Protein AF-0000000084353784 (afdb_homodimer)

Secondary structure (DSSP, 8-state):
---EES-----TTEEEEEE---SS-SEEEEESS-EEEESS-HHHHHHHHHHHTTS-HHHHHHHHHHHH---SS--EEEEGGGTEEEEESS-TTSTT--EEEGGGEEEEEE----TT----EEEEETTS-EEEESS-HHHHHHHHHHHHHHHHHHHHHHHHHHHTS-----------PPP-/---EES-----TTEEEEEE---SS-SEEEEESS-EEEESS-HHHHHHHHHHHTTS-HHHHHHHHHHHH---SS--EEEEGGGTEEEEESS-TTSTT--EEEGGGEEEEEE----TT----EEEEETTS-EEEESS-HHHHHHHHHHHHHHHHHHHHHHHHHHHTS-----------PPP-

pLDDT: mean 88.07, std 18.18, range [30.55, 98.75]

Radius of gyration: 24.06 Å; Cα contacts (8 Å, |Δi|>4): 735; chains: 2; bounding box: 39×78×57 Å

Sequence (360 aa):
MKKVQKDYKITKQTMALLTACQMEYETVVIERNRQLYIKRPPLQLIKNACLNAGSSYDGRRSAVIYHTGSKKKVPIPVSPENNIFAFPTCSPDTLPCNWIFLEHIFDIKSIPKKEKNSIQSIIVFHNGVQLQMKESKRVLEKQFQRTVFANIKLSSHMKAAQDIAPDHSFDSPDELTPPSMKKVQKDYKITKQTMALLTACQMEYETVVIERNRQLYIKRPPLQLIKNACLNAGSSYDGRRSAVIYHTGSKKKVPIPVSPENNIFAFPTCSPDTLPCNWIFLEHIFDIKSIPKKEKNSIQSIIVFHNGVQLQMKESKRVLEKQFQRTVFANIKLSSHMKAAQDIAPDHSFDSPDELTPPS

Foldseek 3Di:
DADEAAADADDPQWFKWWADPDPQAGTWTDGLVDIHGYRDHPVVNLQVLQVVQPDGQVVQQVVLCVQPVDNFQAWGCSHLVRPWIWTWLHGPPDRRIMIGTQVFFDDKAADPDDPPDCFGIWTAGPSGDIDTDSHHSVSVVVRNVSRVSSSVRVVVVVVVVVVVPPPPPPDPDDDPDDDD/DADEAAADADDPQWFKWWADPDPQAGTWTDGLVDIHGYNDHPVVNLQVLQVVQPDGQVVQQVVLCVQQVDNFQQKGCSHLVRPWIWTWLHGPPDRGIMIGTQVFFDDKAADPDDPPDLFGIWTAGPSGDIDTDSHHSVSVVVRNVSRVSSSVRVVVVVVVVVVVPPPPPPDPDDDPDDDD

Nearest PDB structures (foldseek):
  4tyz-assembly2_B  TM=4.193E-01  e=3.934E-01  Leishmania infantum
  3ulb-assembly1_A  TM=3.696E-01  e=6.712E-01  Saccharomyces cerevisiae S288C
  1x1f-assembly1_A  TM=2.930E-01  e=4.701E-01  Homo sapiens
  2nz1-assembly2_Y-2  TM=6.168E-01  e=8.616E+00  Homo sapiens
  4tyz-assembly2_B  TM=4.193E-01  e=4.900E-01  Leishmania infantum

InterPro domains:
  IPR010461 Competence protein ComK [PF06338] (6-158)

Organism: NCBI:txid482461

Solvent-accessible surface area (backbone atoms only — not comparable to full-atom values): 19595 Å² total; per-residue (Å²): 131,84,74,69,35,73,70,75,82,78,41,73,44,47,38,32,31,36,49,35,96,47,94,76,27,19,16,38,35,34,37,83,88,48,74,45,37,21,41,47,44,42,64,59,45,49,36,50,39,10,28,56,56,45,16,27,47,65,11,18,40,48,12,39,27,72,76,68,66,50,83,69,57,52,38,34,54,39,27,62,80,71,66,38,37,33,31,41,74,37,55,74,90,43,79,82,28,29,36,41,26,58,86,41,58,63,48,74,38,70,42,80,82,48,98,89,55,72,50,24,16,34,41,31,28,71,76,65,54,71,44,81,29,62,55,43,36,69,60,52,49,52,46,49,49,52,36,51,50,47,49,53,58,41,53,54,45,57,52,56,39,57,67,70,42,66,80,76,74,79,69,87,67,80,86,80,74,77,87,130,132,85,74,68,35,74,69,74,82,78,41,75,43,48,40,32,32,36,50,34,96,48,95,76,26,18,15,39,35,35,37,83,86,48,75,46,36,21,41,47,43,43,64,59,45,48,36,50,40,10,28,57,56,45,16,26,48,66,11,17,40,48,14,41,28,72,76,68,66,50,81,69,56,52,39,33,55,40,28,61,79,72,66,37,37,32,30,42,73,36,55,75,90,43,79,82,29,29,35,42,25,57,87,40,58,64,48,73,37,70,42,79,84,49,99,89,54,72,50,25,15,35,42,31,30,71,74,65,54,70,42,82,29,64,54,41,37,68,60,51,48,51,45,49,48,53,36,51,50,47,50,53,57,40,53,53,44,55,53,56,40,57,68,71,44,69,81,78,74,80,69,87,68,79,86,82,75,76,87,132

Structure (mmCIF, N/CA/C/O backbone):
data_AF-0000000084353784-model_v1
#
loop_
_entity.id
_entity.type
_entity.pdbx_description
1 polymer 'Competence protein ComK'
#
loop_
_atom_site.group_PDB
_atom_site.id
_atom_site.type_symbol
_atom_site.label_atom_id
_atom_site.label_alt_id
_atom_site.label_comp_id
_atom_site.label_asym_id
_atom_site.label_entity_id
_atom_site.label_seq_id
_atom_site.pdbx_PDB_ins_code
_atom_site.Cartn_x
_atom_site.Cartn_y
_atom_site.Cartn_z
_atom_site.occupancy
_atom_site.B_iso_or_equiv
_atom_site.auth_seq_id
_atom_site.auth_comp_id
_atom_site.auth_asym_id
_atom_site.auth_atom_id
_atom_site.pdbx_PDB_model_num
ATOM 1 N N . MET A 1 1 ? 20.312 31.422 10.812 1 67.69 1 MET A N 1
ATOM 2 C CA . MET A 1 1 ? 19.859 30.953 9.508 1 67.69 1 MET A CA 1
ATOM 3 C C . MET A 1 1 ? 19.297 29.547 9.609 1 67.69 1 MET A C 1
ATOM 5 O O . MET A 1 1 ? 19.844 28.703 10.312 1 67.69 1 MET A O 1
ATOM 9 N N . LYS A 1 2 ? 18 29.312 9.188 1 82.69 2 LYS A N 1
ATOM 10 C CA . LYS A 1 2 ? 17.391 28 9.328 1 82.69 2 LYS A CA 1
ATOM 11 C C . LYS A 1 2 ? 18.078 26.984 8.422 1 82.69 2 LYS A C 1
ATOM 13 O O . LYS A 1 2 ? 18.453 27.297 7.301 1 82.69 2 LYS A O 1
ATOM 18 N N . LYS A 1 3 ? 18.531 25.938 8.977 1 91.81 3 LYS A N 1
ATOM 19 C CA . LYS A 1 3 ? 19.109 24.844 8.188 1 91.81 3 LYS A CA 1
ATOM 20 C C . LYS A 1 3 ? 18.047 24.156 7.336 1 91.81 3 LYS A C 1
ATOM 22 O O . LYS A 1 3 ? 17.141 23.516 7.867 1 91.81 3 LYS A O 1
ATOM 27 N N . VAL A 1 4 ? 18.203 24.453 6.004 1 95.56 4 VAL A N 1
ATOM 28 C CA . VAL A 1 4 ? 17.203 23.922 5.07 1 95.56 4 VAL A CA 1
ATOM 29 C C . VAL A 1 4 ? 17.688 22.594 4.492 1 95.56 4 VAL A C 1
ATOM 31 O O . VAL A 1 4 ? 18.859 22.469 4.113 1 95.56 4 VAL A O 1
ATOM 34 N N . GLN A 1 5 ? 16.812 21.562 4.539 1 97.25 5 GLN A N 1
ATOM 35 C CA . GLN A 1 5 ? 17.125 20.25 3.975 1 97.25 5 GLN A CA 1
ATOM 36 C C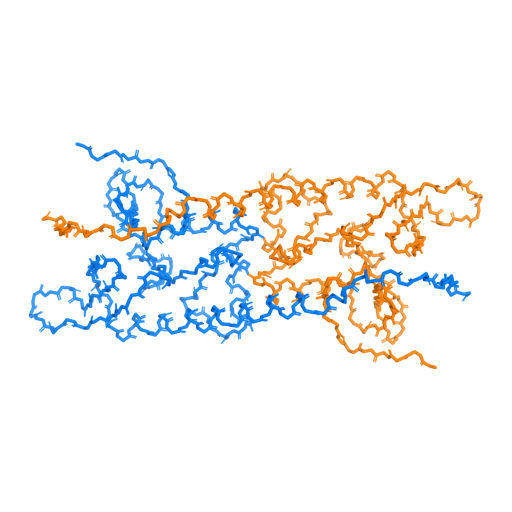 . GLN A 1 5 ? 16.438 20.062 2.623 1 97.25 5 GLN A C 1
ATOM 38 O O . GLN A 1 5 ? 15.352 20.594 2.391 1 97.25 5 GLN A O 1
ATOM 43 N N . LYS A 1 6 ? 17.031 19.328 1.737 1 95.56 6 LYS A N 1
ATOM 44 C CA . LYS A 1 6 ? 16.516 19.094 0.395 1 95.56 6 LYS A CA 1
ATOM 45 C C . LYS A 1 6 ? 15.281 18.188 0.436 1 95.56 6 LYS A C 1
ATOM 47 O O . LYS A 1 6 ? 14.336 18.375 -0.333 1 95.56 6 LYS A O 1
ATOM 52 N N . ASP A 1 7 ? 15.383 17.188 1.355 1 96.5 7 ASP A N 1
ATOM 53 C CA . ASP A 1 7 ? 14.336 16.172 1.427 1 96.5 7 ASP A CA 1
ATOM 54 C C . ASP A 1 7 ? 14.062 15.766 2.873 1 96.5 7 ASP A C 1
ATOM 56 O O . ASP A 1 7 ? 14.766 16.188 3.787 1 96.5 7 ASP A O 1
ATOM 60 N N . TYR A 1 8 ? 12.992 15.023 3.014 1 96.44 8 TYR A N 1
ATOM 61 C CA . TYR A 1 8 ? 12.539 14.602 4.336 1 96.44 8 TYR A CA 1
ATOM 62 C C . TYR A 1 8 ? 11.859 13.242 4.273 1 96.44 8 TYR A C 1
ATOM 64 O O . TYR A 1 8 ? 11.109 12.953 3.334 1 96.44 8 TYR A O 1
ATOM 72 N N . LYS A 1 9 ? 12.164 12.422 5.246 1 96.06 9 LYS A N 1
ATOM 73 C CA . LYS A 1 9 ? 11.492 11.133 5.387 1 96.06 9 LYS A CA 1
ATOM 74 C C . LYS A 1 9 ? 10.422 11.188 6.469 1 96.06 9 LYS A C 1
ATOM 76 O O . LYS A 1 9 ? 10.719 11.461 7.633 1 96.06 9 LYS A O 1
ATOM 81 N N . ILE A 1 10 ? 9.227 10.938 6.023 1 96.88 10 ILE A N 1
ATOM 82 C CA . ILE A 1 10 ? 8.117 10.898 6.969 1 96.88 10 ILE A CA 1
ATOM 83 C C . ILE A 1 10 ? 8.266 9.68 7.883 1 96.88 10 ILE A C 1
ATOM 85 O O . ILE A 1 10 ? 8.578 8.578 7.418 1 96.88 10 ILE A O 1
ATOM 89 N N . THR A 1 11 ? 8.086 9.844 9.172 1 95.31 11 THR A N 1
ATOM 90 C CA . THR A 1 11 ? 8.18 8.781 10.172 1 95.31 11 THR A CA 1
ATOM 91 C C . THR A 1 11 ? 7.051 8.906 11.195 1 95.31 11 THR A C 1
ATOM 93 O O . THR A 1 11 ? 6.199 9.789 11.086 1 95.31 11 THR A O 1
ATOM 96 N N . LYS A 1 12 ? 7.062 8.039 12.172 1 95.62 12 LYS A N 1
ATOM 97 C CA . LYS A 1 12 ? 6.07 8.07 13.242 1 95.62 12 LYS A CA 1
ATOM 98 C C . LYS A 1 12 ? 6.191 9.344 14.07 1 95.62 12 LYS A C 1
ATOM 100 O O . LYS A 1 12 ? 5.285 9.68 14.836 1 95.62 12 LYS A O 1
ATOM 105 N N . GLN A 1 13 ? 7.293 10.039 13.852 1 96.31 13 GLN A N 1
ATOM 106 C CA . GLN A 1 13 ? 7.516 11.266 14.602 1 96.31 13 GLN A CA 1
ATOM 107 C C . GLN A 1 13 ? 6.875 12.461 13.906 1 96.31 13 GLN A C 1
ATOM 109 O O . GLN A 1 13 ? 6.746 13.539 14.492 1 96.31 13 GLN A O 1
ATOM 114 N N . THR A 1 14 ? 6.527 12.344 12.656 1 97.69 14 THR A N 1
ATOM 115 C CA . THR A 1 14 ? 5.996 13.445 11.859 1 97.69 14 THR A CA 1
ATOM 116 C C . THR A 1 14 ? 4.566 13.773 12.281 1 97.69 14 THR A C 1
ATOM 118 O O . THR A 1 14 ? 3.67 12.938 12.164 1 97.69 14 THR A O 1
ATOM 121 N N . MET A 1 15 ? 4.348 15 12.727 1 98.44 15 MET A N 1
ATOM 122 C CA . MET A 1 15 ? 3.033 15.406 13.219 1 98.44 15 MET A CA 1
ATOM 123 C C . MET A 1 15 ? 2.277 16.203 12.164 1 98.44 15 MET A C 1
ATOM 125 O O . MET A 1 15 ? 1.05 16.141 12.086 1 98.44 15 MET A O 1
ATOM 129 N N . ALA A 1 16 ? 3.051 16.984 11.398 1 98.75 16 ALA A N 1
ATOM 130 C CA . ALA A 1 16 ? 2.416 17.844 10.398 1 98.75 16 ALA A CA 1
ATOM 131 C C . ALA A 1 16 ? 3.418 18.281 9.336 1 98.75 16 ALA A C 1
ATOM 133 O O . ALA A 1 16 ? 4.617 18.391 9.609 1 98.75 16 ALA A O 1
ATOM 134 N N . LEU A 1 17 ? 2.963 18.469 8.164 1 98.5 17 LEU A N 1
ATOM 135 C CA . LEU A 1 17 ? 3.654 19.156 7.074 1 98.5 17 LEU A CA 1
ATOM 136 C C . LEU A 1 17 ? 2.951 20.453 6.715 1 98.5 17 LEU A C 1
ATOM 138 O O . LEU A 1 17 ? 1.855 20.438 6.148 1 98.5 17 LEU A O 1
ATOM 142 N N . LEU A 1 18 ? 3.582 21.547 7.055 1 97.56 18 LEU A N 1
ATOM 143 C CA . LEU A 1 18 ? 2.977 22.859 6.828 1 97.56 18 LEU A CA 1
ATOM 144 C C . LEU A 1 18 ? 3.553 23.516 5.578 1 97.56 18 LEU A C 1
ATOM 146 O O . LEU A 1 18 ? 4.773 23.609 5.43 1 97.56 18 LEU A O 1
ATOM 150 N N . THR A 1 19 ? 2.682 23.875 4.73 1 96.62 19 THR A N 1
ATOM 151 C CA . THR A 1 19 ? 3.131 24.594 3.541 1 96.62 19 THR A CA 1
ATOM 152 C C . THR A 1 19 ? 3.732 25.938 3.914 1 96.62 19 THR A C 1
ATOM 154 O O . THR A 1 19 ? 3.164 26.688 4.723 1 96.62 19 THR A O 1
ATOM 157 N N . ALA A 1 20 ? 5.004 26.078 3.361 1 92.69 20 ALA A N 1
ATOM 158 C CA . ALA A 1 20 ? 5.684 27.359 3.547 1 92.69 20 ALA A CA 1
ATOM 159 C C . ALA A 1 20 ? 6 28 2.205 1 92.69 20 ALA A C 1
ATOM 161 O O . ALA A 1 20 ? 6.34 27.312 1.239 1 92.69 20 ALA A O 1
ATOM 162 N N . CYS A 1 21 ? 5.629 29.172 1.925 1 88.38 21 CYS A N 1
ATOM 163 C CA . CYS A 1 21 ? 5.914 29.891 0.687 1 88.38 21 CYS A CA 1
ATOM 164 C C . CYS A 1 21 ? 7.117 30.812 0.852 1 88.38 21 CYS A C 1
ATOM 166 O O . CYS A 1 21 ? 7.023 32 0.607 1 88.38 21 CYS A O 1
ATOM 168 N N . GLN A 1 22 ? 8.18 30.109 1.199 1 90.69 22 GLN A N 1
ATOM 169 C CA . GLN A 1 22 ? 9.422 30.859 1.342 1 90.69 22 GLN A CA 1
ATOM 170 C C . GLN A 1 22 ? 10.367 30.578 0.174 1 90.69 22 GLN A C 1
ATOM 172 O O . GLN A 1 22 ? 10.195 29.594 -0.547 1 90.69 22 GLN A O 1
ATOM 177 N N . MET A 1 23 ? 11.289 31.375 -0.04 1 91.75 23 MET A N 1
ATOM 178 C CA . MET A 1 23 ? 12.219 31.25 -1.156 1 91.75 23 MET A CA 1
ATOM 179 C C . MET A 1 23 ? 13.062 29.984 -1.026 1 91.75 23 MET A C 1
ATOM 181 O O . MET A 1 23 ? 13.312 29.297 -2.018 1 91.75 23 MET A O 1
ATOM 185 N N . GLU A 1 24 ? 13.438 29.672 0.205 1 93.62 24 GLU A N 1
ATOM 186 C CA . GLU A 1 24 ? 14.414 28.609 0.401 1 93.62 24 GLU A CA 1
ATOM 187 C C . GLU A 1 24 ? 13.719 27.281 0.708 1 93.62 24 GLU A C 1
ATOM 189 O O . GLU A 1 24 ? 14.312 26.203 0.56 1 93.62 24 GLU A O 1
ATOM 194 N N . TYR A 1 25 ? 12.516 27.375 1.242 1 94.75 25 TYR A N 1
ATOM 195 C CA . TYR A 1 25 ? 11.828 26.141 1.613 1 94.75 25 TYR A CA 1
ATOM 196 C C . TYR A 1 25 ? 10.328 26.25 1.396 1 94.75 25 TYR A C 1
ATOM 198 O O . TYR A 1 25 ? 9.773 27.359 1.445 1 94.75 25 TYR A O 1
ATOM 206 N N . GLU A 1 26 ? 9.742 25.078 1.194 1 95.94 26 GLU A N 1
ATOM 207 C CA . GLU A 1 26 ? 8.32 25.047 0.876 1 95.94 26 GLU A CA 1
ATOM 208 C C . GLU A 1 26 ? 7.527 24.312 1.946 1 95.94 26 GLU A C 1
ATOM 210 O O . GLU A 1 26 ? 6.297 24.328 1.946 1 95.94 26 GLU A O 1
ATOM 215 N N . THR A 1 27 ? 8.258 23.625 2.869 1 97.38 27 THR A N 1
ATOM 216 C CA . THR A 1 27 ? 7.574 22.859 3.906 1 97.38 27 THR A CA 1
ATOM 217 C C . THR A 1 27 ? 8.25 23.062 5.262 1 97.38 27 THR A C 1
ATOM 219 O O . THR A 1 27 ? 9.477 23.031 5.363 1 97.38 27 THR A O 1
ATOM 222 N N . VAL A 1 28 ? 7.488 23.344 6.238 1 97.75 28 VAL A N 1
ATOM 223 C CA . VAL A 1 28 ? 7.922 23.234 7.625 1 97.75 28 VAL A CA 1
ATOM 224 C C . VAL A 1 28 ? 7.391 21.938 8.227 1 97.75 28 VAL A C 1
ATOM 226 O O . VAL A 1 28 ? 6.176 21.734 8.312 1 97.75 28 VAL A O 1
ATOM 229 N N . VAL A 1 29 ? 8.289 21.094 8.594 1 98.38 29 VAL A N 1
ATOM 230 C CA . VAL A 1 29 ? 7.926 19.828 9.211 1 98.38 29 VAL A CA 1
ATOM 231 C C . VAL A 1 29 ? 7.867 19.984 10.727 1 98.38 29 VAL A C 1
ATOM 233 O O . VAL A 1 29 ? 8.82 20.469 11.344 1 98.38 29 VAL A O 1
ATOM 236 N N . ILE A 1 30 ? 6.703 19.609 11.266 1 98.19 30 ILE A N 1
ATOM 237 C CA . ILE A 1 30 ? 6.578 19.547 12.711 1 98.19 30 ILE A CA 1
ATOM 238 C C . ILE A 1 30 ? 6.707 18.094 13.18 1 98.19 30 ILE A C 1
ATOM 240 O O . ILE A 1 30 ? 5.863 17.266 12.859 1 98.19 30 ILE A O 1
ATOM 244 N N . GLU A 1 31 ? 7.777 17.797 13.891 1 97.44 31 GLU A N 1
ATOM 245 C CA . GLU A 1 31 ? 7.941 16.516 14.586 1 97.44 31 GLU A CA 1
ATOM 246 C C . GLU A 1 31 ? 7.625 16.656 16.078 1 97.44 31 GLU A C 1
ATOM 248 O O . GLU A 1 31 ? 7.34 17.75 16.547 1 97.44 31 GLU A O 1
ATOM 253 N N . ARG A 1 32 ? 7.672 15.57 16.734 1 95.19 32 ARG A N 1
ATOM 254 C CA . ARG A 1 32 ? 7.348 15.555 18.156 1 95.19 32 ARG A CA 1
ATOM 255 C C . ARG A 1 32 ? 8.281 16.469 18.938 1 95.19 32 ARG A C 1
ATOM 257 O O . ARG A 1 32 ? 7.848 17.156 19.875 1 95.19 32 ARG A O 1
ATOM 264 N N . ASN A 1 33 ? 9.594 16.516 18.453 1 93.75 33 ASN A N 1
ATOM 265 C CA . ASN A 1 33 ? 10.57 17.188 19.297 1 93.75 33 ASN A CA 1
ATOM 266 C C . ASN A 1 33 ? 11.312 18.281 18.531 1 93.75 33 ASN A C 1
ATOM 268 O O . ASN A 1 33 ? 12.188 18.953 19.078 1 93.75 33 ASN A O 1
ATOM 272 N N . ARG A 1 34 ? 10.961 18.391 17.25 1 94.69 34 ARG A N 1
ATOM 273 C CA . ARG A 1 34 ? 11.711 19.391 16.484 1 94.69 34 ARG A CA 1
ATOM 274 C C . ARG A 1 34 ? 10.922 19.844 15.266 1 94.69 34 ARG A C 1
ATOM 276 O O . ARG A 1 34 ? 9.875 19.281 14.945 1 94.69 34 ARG A O 1
ATOM 283 N N . GLN A 1 35 ? 11.445 20.953 14.758 1 96.56 35 GLN A N 1
ATOM 284 C CA . GLN A 1 35 ? 10.953 21.5 13.5 1 96.56 35 GLN A CA 1
ATOM 285 C C . GLN A 1 35 ? 12.031 21.484 12.422 1 96.56 35 GLN A C 1
ATOM 287 O O . GLN A 1 35 ? 13.203 21.75 12.711 1 96.56 35 GLN A O 1
ATOM 292 N N . LEU A 1 36 ? 11.625 21.125 11.211 1 97.62 36 LEU A N 1
ATOM 293 C CA . LEU A 1 36 ? 12.547 21.094 10.086 1 97.62 36 LEU A CA 1
ATOM 294 C C . LEU A 1 36 ? 12.023 21.906 8.914 1 97.62 36 LEU A C 1
ATOM 296 O O . LEU A 1 36 ? 10.805 22.094 8.781 1 97.62 36 LEU A O 1
ATOM 300 N N . TYR A 1 37 ? 12.945 22.406 8.156 1 97.75 37 TYR A N 1
ATOM 301 C CA . TYR A 1 37 ? 12.625 23.188 6.965 1 97.75 37 TYR A CA 1
ATOM 302 C C . TYR A 1 37 ? 13.078 22.453 5.703 1 97.75 37 TYR A C 1
ATOM 304 O O . TYR A 1 37 ? 14.258 22.125 5.551 1 97.75 37 TYR A O 1
ATOM 312 N N . ILE A 1 38 ? 12.109 22.219 4.824 1 97.94 38 ILE A N 1
ATOM 313 C CA . ILE A 1 38 ? 12.367 21.328 3.697 1 97.94 38 ILE A CA 1
ATOM 314 C C . ILE A 1 38 ? 12.086 22.062 2.387 1 97.94 38 ILE A C 1
ATOM 316 O O . ILE A 1 38 ? 11.094 22.766 2.268 1 97.94 38 ILE A O 1
ATOM 320 N N . LYS A 1 39 ? 12.844 21.844 1.409 1 97.06 39 LYS A N 1
ATOM 321 C CA . LYS A 1 39 ? 12.734 22.516 0.117 1 97.06 39 LYS A CA 1
ATOM 322 C C . LYS A 1 39 ? 11.516 22.031 -0.655 1 97.06 39 LYS A C 1
ATOM 324 O O . LYS A 1 39 ? 10.859 22.812 -1.355 1 97.06 39 LYS A O 1
ATOM 329 N N . ARG A 1 40 ? 11.117 20.828 -0.518 1 96.31 40 ARG A N 1
ATOM 330 C CA . ARG A 1 40 ? 10.047 20.203 -1.293 1 96.31 40 ARG A CA 1
ATOM 331 C C . ARG A 1 40 ? 8.68 20.516 -0.691 1 96.31 40 ARG A C 1
ATOM 333 O O . ARG A 1 40 ? 8.539 20.609 0.53 1 96.31 40 ARG A O 1
ATOM 340 N N . PRO A 1 41 ? 7.699 20.641 -1.545 1 96 41 PRO A N 1
ATOM 341 C CA . PRO A 1 41 ? 6.359 20.891 -1.016 1 96 41 PRO A CA 1
ATOM 342 C C . PRO A 1 41 ? 5.773 19.688 -0.283 1 96 41 PRO A C 1
ATOM 344 O O . PRO A 1 41 ? 6.188 18.547 -0.522 1 96 41 PRO A O 1
ATOM 347 N N . PRO A 1 42 ? 4.805 19.875 0.541 1 97.31 42 PRO A N 1
ATOM 348 C CA . PRO A 1 42 ? 4.246 18.812 1.376 1 97.31 42 PRO A CA 1
ATOM 349 C C . PRO A 1 42 ? 3.732 17.625 0.559 1 97.31 42 PRO A C 1
ATOM 351 O O . PRO A 1 42 ? 4.004 16.469 0.899 1 97.31 42 PRO A O 1
ATOM 354 N N . LEU A 1 43 ? 3.037 17.906 -0.536 1 97.12 43 LEU A N 1
ATOM 355 C CA . LEU A 1 43 ? 2.447 16.828 -1.317 1 97.12 43 LEU A CA 1
ATOM 356 C C . LEU A 1 43 ? 3.529 15.914 -1.894 1 97.12 43 LEU A C 1
ATOM 358 O O . LEU A 1 43 ? 3.354 14.695 -1.964 1 97.12 43 LEU A O 1
ATOM 362 N N . GLN A 1 44 ? 4.605 16.5 -2.291 1 97.06 44 GLN A N 1
ATOM 363 C CA . GLN A 1 44 ? 5.703 15.695 -2.824 1 97.06 44 GLN A CA 1
ATOM 364 C C . GLN A 1 44 ? 6.293 14.789 -1.75 1 97.06 44 GLN A C 1
ATOM 366 O O . GLN A 1 44 ? 6.68 13.656 -2.033 1 97.06 44 GLN A O 1
ATOM 371 N N . LEU A 1 45 ? 6.355 15.273 -0.536 1 98 45 LEU A N 1
ATOM 372 C CA . LEU A 1 45 ? 6.84 14.461 0.573 1 98 45 LEU A CA 1
ATOM 373 C C . LEU A 1 45 ? 5.895 13.289 0.84 1 98 45 LEU A C 1
ATOM 375 O O . LEU A 1 45 ? 6.344 12.172 1.109 1 98 45 LEU A O 1
ATOM 379 N N . ILE A 1 46 ? 4.609 13.539 0.72 1 98.38 46 ILE A N 1
ATOM 380 C CA . ILE A 1 46 ? 3.598 12.5 0.894 1 98.38 46 ILE A CA 1
ATOM 381 C C . ILE A 1 46 ? 3.75 11.445 -0.195 1 98.38 46 ILE A C 1
ATOM 383 O O . ILE A 1 46 ? 3.762 10.242 0.094 1 98.38 46 ILE A O 1
ATOM 387 N N . LYS A 1 47 ? 3.865 11.906 -1.445 1 98.19 47 LYS A N 1
ATOM 388 C CA . LYS A 1 47 ? 4.004 11 -2.58 1 98.19 47 LYS A CA 1
ATOM 389 C C . LYS A 1 47 ? 5.234 10.109 -2.424 1 98.19 47 LYS A C 1
ATOM 391 O O . LYS A 1 47 ? 5.152 8.891 -2.611 1 98.19 47 LYS A O 1
ATOM 396 N N . ASN A 1 48 ? 6.305 10.68 -2.023 1 97.69 48 ASN A N 1
ATOM 397 C CA . ASN A 1 48 ? 7.539 9.93 -1.841 1 97.69 48 ASN A CA 1
ATOM 398 C C . ASN A 1 48 ? 7.414 8.906 -0.711 1 97.69 48 ASN A C 1
ATOM 400 O O . ASN A 1 48 ? 7.895 7.781 -0.832 1 97.69 48 ASN A O 1
ATOM 404 N N . ALA A 1 49 ? 6.832 9.328 0.323 1 97.56 49 ALA A N 1
ATOM 405 C CA . ALA A 1 49 ? 6.66 8.438 1.47 1 97.56 49 ALA A CA 1
ATOM 406 C C . ALA A 1 49 ? 5.777 7.242 1.114 1 97.56 49 ALA A C 1
ATOM 408 O O . ALA A 1 49 ? 6.039 6.121 1.548 1 97.56 49 ALA A O 1
ATOM 409 N N . CYS A 1 50 ? 4.746 7.496 0.344 1 98.06 50 CYS A N 1
ATOM 410 C CA . CYS A 1 50 ? 3.881 6.414 -0.116 1 98.06 50 CYS A CA 1
ATOM 411 C C . CYS A 1 50 ? 4.668 5.402 -0.94 1 98.06 50 CYS A C 1
ATOM 413 O O . CYS A 1 50 ? 4.547 4.195 -0.723 1 98.06 50 CYS A O 1
ATOM 415 N N . LEU A 1 51 ? 5.457 5.863 -1.855 1 97.56 51 LEU A N 1
ATOM 416 C CA . LEU A 1 51 ? 6.27 4.977 -2.68 1 97.56 51 LEU A CA 1
ATOM 417 C C . LEU A 1 51 ? 7.219 4.148 -1.819 1 97.56 51 LEU A C 1
ATOM 419 O O . LEU A 1 51 ? 7.328 2.936 -1.999 1 97.56 51 LEU A O 1
ATOM 423 N N . ASN A 1 52 ? 7.82 4.84 -0.894 1 95.88 52 ASN A N 1
ATOM 424 C CA . ASN A 1 52 ? 8.75 4.16 -0.002 1 95.88 52 ASN A CA 1
ATOM 425 C C . ASN A 1 52 ? 8.055 3.068 0.807 1 95.88 52 ASN A C 1
ATOM 427 O O . ASN A 1 52 ? 8.656 2.037 1.113 1 95.88 52 ASN A O 1
ATOM 431 N N . ALA A 1 53 ? 6.793 3.307 1.048 1 96 53 ALA A N 1
ATOM 432 C CA . ALA A 1 53 ? 6.043 2.377 1.891 1 96 53 ALA A CA 1
ATOM 433 C C . ALA A 1 53 ? 5.297 1.351 1.046 1 96 53 ALA A C 1
ATOM 435 O O . ALA A 1 53 ? 4.473 0.591 1.565 1 96 53 ALA A O 1
ATOM 436 N N . GLY A 1 54 ? 5.496 1.333 -0.222 1 96.81 54 GLY A N 1
ATOM 437 C CA . GLY A 1 54 ? 5.059 0.184 -1 1 96.81 54 GLY A CA 1
ATOM 438 C C . GLY A 1 54 ? 3.9 0.496 -1.928 1 96.81 54 GLY A C 1
ATOM 439 O O . GLY A 1 54 ? 3.246 -0.415 -2.441 1 96.81 54 GLY A O 1
ATOM 440 N N . SER A 1 55 ? 3.557 1.711 -2.125 1 98.12 55 SER A N 1
ATOM 441 C CA . SER A 1 55 ? 2.52 2.08 -3.084 1 98.12 55 SER A CA 1
ATOM 442 C C . SER A 1 55 ? 2.66 3.535 -3.518 1 98.12 55 SER A C 1
ATOM 444 O O . SER A 1 55 ? 3.301 4.332 -2.832 1 98.12 55 SER A O 1
ATOM 446 N N . SER A 1 56 ? 2.01 3.809 -4.617 1 98.56 56 SER A N 1
ATOM 447 C CA . SER A 1 56 ? 1.926 5.207 -5.027 1 98.56 56 SER A CA 1
ATOM 448 C C . SER A 1 56 ? 0.863 5.953 -4.23 1 98.56 56 SER A C 1
ATOM 450 O O . SER A 1 56 ? -0.007 5.336 -3.611 1 98.56 56 SER A O 1
ATOM 452 N N . TYR A 1 57 ? 0.959 7.289 -4.234 1 98.5 57 TYR A N 1
ATOM 453 C CA . TYR A 1 57 ? -0.052 8.18 -3.676 1 98.5 57 TYR A CA 1
ATOM 454 C C . TYR A 1 57 ? -1.43 7.867 -4.25 1 98.5 57 TYR A C 1
ATOM 456 O O . TYR A 1 57 ? -2.393 7.676 -3.504 1 98.5 57 TYR A O 1
ATOM 464 N N . ASP A 1 58 ? -1.467 7.699 -5.559 1 98.44 58 ASP A N 1
ATOM 465 C CA . ASP A 1 58 ? -2.74 7.445 -6.223 1 98.44 58 ASP A CA 1
ATOM 466 C C . ASP A 1 58 ? -3.283 6.062 -5.863 1 98.44 58 ASP A C 1
ATOM 468 O O . ASP A 1 58 ? -4.496 5.871 -5.766 1 98.44 58 ASP A O 1
ATOM 472 N N . GLY A 1 59 ? -2.396 5.156 -5.707 1 98.56 59 GLY A N 1
ATOM 473 C CA . GLY A 1 59 ? -2.822 3.834 -5.277 1 98.56 59 GLY A CA 1
ATOM 474 C C . GLY A 1 59 ? -3.459 3.83 -3.9 1 98.56 59 GLY A C 1
ATOM 475 O O . GLY A 1 59 ? -4.48 3.176 -3.684 1 98.56 59 GLY A O 1
ATOM 476 N N . ARG A 1 60 ? -2.814 4.531 -2.992 1 98.62 60 ARG A N 1
ATOM 477 C CA . ARG A 1 60 ? -3.367 4.676 -1.65 1 98.62 60 ARG A CA 1
ATOM 478 C C . ARG A 1 60 ? -4.723 5.375 -1.688 1 98.62 60 ARG A C 1
ATOM 480 O O . ARG A 1 60 ? -5.672 4.938 -1.03 1 98.62 60 ARG A O 1
ATOM 487 N N . ARG A 1 61 ? -4.766 6.465 -2.477 1 98.25 61 ARG A N 1
ATOM 488 C CA . ARG A 1 61 ? -6 7.223 -2.646 1 98.25 61 ARG A CA 1
ATOM 489 C C . ARG A 1 61 ? -7.125 6.328 -3.158 1 98.25 61 ARG A C 1
ATOM 491 O O . ARG A 1 61 ? -8.234 6.355 -2.625 1 98.25 61 ARG A O 1
ATOM 498 N N . SER A 1 62 ? -6.859 5.469 -4.098 1 98.31 62 SER A N 1
ATOM 499 C CA . SER A 1 62 ? -7.84 4.562 -4.684 1 98.31 62 SER A CA 1
ATOM 500 C C . SER A 1 62 ? -8.359 3.566 -3.654 1 98.31 62 SER A C 1
ATOM 502 O O . SER A 1 62 ? -9.547 3.248 -3.637 1 98.31 62 SER A O 1
ATOM 504 N N . ALA A 1 63 ? -7.508 3.076 -2.842 1 98 63 ALA A N 1
ATOM 505 C CA . ALA A 1 63 ? -7.914 2.113 -1.819 1 98 63 ALA A CA 1
ATOM 506 C C . ALA A 1 63 ? -8.859 2.754 -0.807 1 98 63 ALA A C 1
ATOM 508 O O . ALA A 1 63 ? -9.844 2.137 -0.386 1 98 63 ALA A O 1
ATOM 509 N N . VAL A 1 64 ? -8.539 4 -0.37 1 98.06 64 VAL A N 1
ATOM 510 C CA . VAL A 1 64 ? -9.398 4.691 0.586 1 98.06 64 VAL A CA 1
ATOM 511 C C . VAL A 1 64 ? -10.766 4.945 -0.037 1 98.06 64 VAL A C 1
ATOM 513 O O . VAL A 1 64 ? -11.797 4.734 0.608 1 98.06 64 VAL A O 1
ATOM 516 N N . ILE A 1 65 ? -10.742 5.383 -1.272 1 98 65 ILE A N 1
ATOM 517 C CA . ILE A 1 65 ? -12.008 5.598 -1.973 1 98 65 ILE A CA 1
ATOM 518 C C . ILE A 1 65 ? -12.797 4.293 -2.025 1 98 65 ILE A C 1
ATOM 520 O O . ILE A 1 65 ? -14.008 4.281 -1.795 1 98 65 ILE A O 1
ATOM 524 N N . TYR A 1 66 ? -12.133 3.205 -2.307 1 96.75 66 TYR A N 1
ATOM 525 C CA . TYR A 1 66 ? -12.734 1.878 -2.383 1 96.75 66 TYR A CA 1
ATOM 526 C C . TYR A 1 66 ? -13.422 1.513 -1.071 1 96.75 66 TYR A C 1
ATOM 528 O O . TYR A 1 66 ? -14.547 1.017 -1.069 1 96.75 66 TYR A O 1
ATOM 536 N N . HIS A 1 67 ? -12.82 1.807 0.074 1 95.75 67 HIS A N 1
ATOM 537 C CA . HIS A 1 67 ? -13.312 1.379 1.38 1 95.75 67 HIS A CA 1
ATOM 538 C C . HIS A 1 67 ? -14.344 2.354 1.928 1 95.75 67 HIS A C 1
ATOM 540 O O . HIS A 1 67 ? -15.25 1.955 2.67 1 95.75 67 HIS A O 1
ATOM 546 N N . THR A 1 68 ? -14.211 3.674 1.566 1 95.94 68 THR A N 1
ATOM 547 C CA . THR A 1 68 ? -14.969 4.664 2.318 1 95.94 68 THR A CA 1
ATOM 548 C C . THR A 1 68 ? -15.922 5.426 1.401 1 95.94 68 THR A C 1
ATOM 550 O O . THR A 1 68 ? -16.859 6.07 1.87 1 95.94 68 THR A O 1
ATOM 553 N N . GLY A 1 69 ? -15.617 5.477 0.125 1 95.44 69 GLY A N 1
ATOM 554 C CA . GLY A 1 69 ? -16.438 6.23 -0.81 1 95.44 69 GLY A CA 1
ATOM 555 C C . GLY A 1 69 ? -16.062 7.699 -0.876 1 95.44 69 GLY A C 1
ATOM 556 O O . GLY A 1 69 ? -16.578 8.438 -1.712 1 95.44 69 GLY A O 1
ATOM 557 N N . SER A 1 70 ? -15.148 8.164 -0.009 1 92 70 SER A N 1
ATOM 558 C CA . SER A 1 70 ? -14.734 9.562 0.022 1 92 70 SER A CA 1
ATOM 559 C C . SER A 1 70 ? -13.891 9.914 -1.201 1 92 70 SER A C 1
ATOM 561 O O . SER A 1 70 ? -12.836 9.32 -1.427 1 92 70 SER A O 1
ATOM 563 N N . LYS A 1 71 ? -14.242 10.961 -1.945 1 94.31 71 LYS A N 1
ATOM 564 C CA . LYS A 1 71 ? -13.555 11.25 -3.199 1 94.31 71 LYS A CA 1
ATOM 565 C C . LYS A 1 71 ? -12.812 12.578 -3.123 1 94.31 71 LYS A C 1
ATOM 567 O O . LYS A 1 71 ? -11.953 12.867 -3.963 1 94.31 71 LYS A O 1
ATOM 572 N N . LYS A 1 72 ? -13.148 13.438 -2.188 1 94.12 72 LYS A N 1
ATOM 573 C CA . LYS A 1 72 ? -12.523 14.75 -2.029 1 94.12 72 LYS A CA 1
ATOM 574 C C . LYS A 1 72 ? -11.695 14.812 -0.751 1 94.12 72 LYS A C 1
ATOM 576 O O . LYS A 1 72 ? -12.125 14.328 0.299 1 94.12 72 LYS A O 1
ATOM 581 N N . LYS A 1 73 ? -10.5 15.445 -0.893 1 95.94 73 LYS A N 1
ATOM 582 C CA . LYS A 1 73 ? -9.602 15.578 0.249 1 95.94 73 LYS A CA 1
ATOM 583 C C . LYS A 1 73 ? -9.414 14.242 0.961 1 95.94 73 LYS A C 1
ATOM 585 O O . LYS A 1 73 ? -9.555 14.156 2.182 1 95.94 73 LYS A O 1
ATOM 590 N N . VAL A 1 74 ? -9.172 13.25 0.163 1 97.5 74 VAL A N 1
ATOM 591 C CA . VAL A 1 74 ? -9.094 11.859 0.612 1 97.5 74 VAL A CA 1
ATOM 592 C C . VAL A 1 74 ? -7.938 11.695 1.596 1 97.5 74 VAL A C 1
ATOM 594 O O . VAL A 1 74 ? -6.812 12.125 1.319 1 97.5 74 VAL A O 1
ATOM 597 N N . PRO A 1 75 ? -8.234 11.164 2.818 1 97.81 75 PRO A N 1
ATOM 598 C CA . PRO A 1 75 ? -7.105 10.797 3.682 1 97.81 75 PRO A CA 1
ATOM 599 C C . PRO A 1 75 ? -6.152 9.805 3.016 1 97.81 75 PRO A C 1
ATOM 601 O O . PRO A 1 75 ? -6.57 9.016 2.17 1 97.81 75 PRO A O 1
ATOM 604 N N . ILE A 1 76 ? -4.914 9.852 3.379 1 98.69 76 ILE A N 1
ATOM 605 C CA . ILE A 1 76 ? -3.92 9 2.744 1 98.69 76 ILE A CA 1
ATOM 606 C C . ILE A 1 76 ? -3.256 8.109 3.799 1 98.69 76 ILE A C 1
ATOM 608 O O . ILE A 1 76 ? -2.652 8.617 4.75 1 98.69 76 ILE A O 1
ATOM 612 N N . PRO A 1 77 ? -3.445 6.789 3.707 1 98.25 77 PRO A N 1
ATOM 613 C CA . PRO A 1 77 ? -2.572 5.902 4.48 1 98.25 77 PRO A CA 1
ATOM 614 C C . PRO A 1 77 ? -1.143 5.867 3.947 1 98.25 77 PRO A C 1
ATOM 616 O O . PRO A 1 77 ? -0.796 4.988 3.156 1 98.25 77 PRO A O 1
ATOM 619 N N . VAL A 1 78 ? -0.386 6.77 4.375 1 97.94 78 VAL A N 1
ATOM 620 C CA . VAL A 1 78 ? 0.96 6.977 3.852 1 97.94 78 VAL A CA 1
ATOM 621 C C . VAL A 1 78 ? 1.788 5.707 4.043 1 97.94 78 VAL A C 1
ATOM 623 O O . VAL A 1 78 ? 2.496 5.277 3.127 1 97.94 78 VAL A O 1
ATOM 626 N N . SER A 1 79 ? 1.739 5.168 5.172 1 95.69 79 SER A N 1
ATOM 627 C CA . SER A 1 79 ? 2.357 3.9 5.543 1 95.69 79 SER A CA 1
ATOM 628 C C . SER A 1 79 ? 1.462 3.104 6.484 1 95.69 79 SER A C 1
ATOM 630 O O . SER A 1 79 ? 1.63 3.156 7.703 1 95.69 79 SER A O 1
ATOM 632 N N . PRO A 1 80 ? 0.54 2.34 5.906 1 93.38 80 PRO A N 1
ATOM 633 C CA . PRO A 1 80 ? -0.412 1.627 6.762 1 93.38 80 PRO A CA 1
ATOM 634 C C . PRO A 1 80 ? 0.267 0.626 7.695 1 93.38 80 PRO A C 1
ATOM 636 O O . PRO A 1 80 ? -0.179 0.431 8.828 1 93.38 80 PRO A O 1
ATOM 639 N N . GLU A 1 81 ? 1.336 0.034 7.223 1 89.06 81 GLU A N 1
ATOM 640 C CA . GLU A 1 81 ? 2.055 -0.942 8.039 1 89.06 81 GLU A CA 1
ATOM 641 C C . GLU A 1 81 ? 2.57 -0.312 9.328 1 89.06 81 GLU A C 1
ATOM 643 O O . GLU A 1 81 ? 2.691 -0.991 10.352 1 89.06 81 GLU A O 1
ATOM 648 N N . ASN A 1 82 ? 2.822 0.954 9.289 1 91.94 82 ASN A N 1
ATOM 649 C CA . ASN A 1 82 ? 3.334 1.67 10.453 1 91.94 82 ASN A CA 1
ATOM 650 C C . ASN A 1 82 ? 2.266 2.561 11.078 1 91.94 82 ASN A C 1
ATOM 652 O O . ASN A 1 82 ? 2.57 3.408 11.914 1 91.94 82 ASN A O 1
ATOM 656 N N . ASN A 1 83 ? 1.068 2.424 10.633 1 93.31 83 ASN A N 1
ATOM 657 C CA . ASN A 1 83 ? -0.077 3.189 11.117 1 93.31 83 ASN A CA 1
ATOM 658 C C . ASN A 1 83 ? 0.131 4.688 10.922 1 93.31 83 ASN A C 1
ATOM 660 O O . ASN A 1 83 ? -0.13 5.477 11.836 1 93.31 83 ASN A O 1
ATOM 664 N N . ILE A 1 84 ? 0.703 5.07 9.82 1 96.75 84 ILE A N 1
ATOM 665 C CA . ILE A 1 84 ? 0.896 6.473 9.469 1 96.75 84 ILE A CA 1
ATOM 666 C C . ILE A 1 84 ? -0.181 6.906 8.477 1 96.75 84 ILE A C 1
ATOM 668 O O . ILE A 1 84 ? -0.084 6.625 7.281 1 96.75 84 ILE A O 1
ATOM 672 N N . PHE A 1 85 ? -1.167 7.613 9 1 98.5 85 PHE A N 1
ATOM 673 C CA . PHE A 1 85 ? -2.271 8.172 8.227 1 98.5 85 PHE A CA 1
ATOM 674 C C . PHE A 1 85 ? -2.264 9.695 8.297 1 98.5 85 PHE A C 1
ATOM 676 O O . PHE A 1 85 ? -2.037 10.273 9.359 1 98.5 85 PHE A O 1
ATOM 683 N N . ALA A 1 86 ? -2.471 10.336 7.16 1 98.69 86 ALA A N 1
ATOM 684 C CA . ALA A 1 86 ? -2.5 11.797 7.109 1 98.69 86 ALA A CA 1
ATOM 685 C C . ALA A 1 86 ? -3.688 12.289 6.289 1 98.69 86 ALA A C 1
ATOM 687 O O . ALA A 1 86 ? -4.207 11.57 5.438 1 98.69 86 ALA A O 1
ATOM 688 N N . PHE A 1 87 ? -4.145 13.484 6.605 1 98.62 87 PHE A N 1
ATOM 689 C CA . PHE A 1 87 ? -5.188 14.094 5.789 1 98.62 87 PHE A CA 1
ATOM 690 C C . PHE A 1 87 ? -4.809 15.523 5.41 1 98.62 87 PHE A C 1
ATOM 692 O O . PHE A 1 87 ? -4.141 16.219 6.176 1 98.62 87 PHE A O 1
ATOM 699 N N . PRO A 1 88 ? -5.176 15.938 4.215 1 97.94 88 PRO A N 1
ATOM 700 C CA . PRO A 1 88 ? -4.996 17.328 3.807 1 97.94 88 PRO A CA 1
ATOM 701 C C . PRO A 1 88 ? -6.023 18.266 4.441 1 97.94 88 PRO A C 1
ATOM 703 O O . PRO A 1 88 ? -7.176 17.875 4.645 1 97.94 88 PRO A O 1
ATOM 706 N N . THR A 1 89 ? -5.641 19.453 4.777 1 96.44 89 THR A N 1
ATOM 707 C CA . THR A 1 89 ? -6.543 20.406 5.406 1 96.44 89 THR A CA 1
ATOM 708 C C . THR A 1 89 ? -7.402 21.109 4.359 1 96.44 89 THR A C 1
ATOM 710 O O . THR A 1 89 ? -8.406 21.75 4.695 1 96.44 89 THR A O 1
ATOM 713 N N . CYS A 1 90 ? -7.012 21.078 3.164 1 93.56 90 CYS A N 1
ATOM 714 C CA . CYS A 1 90 ? -7.727 21.562 1.992 1 93.56 90 CYS A CA 1
ATOM 715 C C . CYS A 1 90 ? -7.398 20.734 0.76 1 93.56 90 CYS A C 1
ATOM 717 O O . CYS A 1 90 ? -6.914 19.609 0.88 1 93.56 90 CYS A O 1
ATOM 719 N N . SER A 1 91 ? -7.781 21.188 -0.375 1 92 91 SER A N 1
ATOM 720 C CA . SER A 1 91 ? -7.469 20.422 -1.577 1 92 91 SER A CA 1
ATOM 721 C C . SER A 1 91 ? -5.965 20.281 -1.771 1 92 91 SER A C 1
ATOM 723 O O . SER A 1 91 ? -5.234 21.281 -1.753 1 92 91 SER A O 1
ATOM 725 N N . PRO A 1 92 ? -5.492 19.062 -1.998 1 89.62 92 PRO A N 1
ATOM 726 C CA . PRO A 1 92 ? -4.051 18.812 -2.076 1 89.62 92 PRO A CA 1
ATOM 727 C C . PRO A 1 92 ? -3.367 19.625 -3.174 1 89.62 92 PRO A C 1
ATOM 729 O O . PRO A 1 92 ? -2.18 19.938 -3.066 1 89.62 92 PRO A O 1
ATOM 732 N N . ASP A 1 93 ? -4.059 20 -4.164 1 84.19 93 ASP A N 1
ATOM 733 C CA . ASP A 1 93 ? -3.465 20.688 -5.305 1 84.19 93 ASP A CA 1
ATOM 734 C C . ASP A 1 93 ? -3.408 22.203 -5.062 1 84.19 93 ASP A C 1
ATOM 736 O O . ASP A 1 93 ? -2.861 22.938 -5.879 1 84.19 93 ASP A O 1
ATOM 740 N N . THR A 1 94 ? -3.855 22.609 -3.943 1 81.38 94 THR A N 1
ATOM 741 C CA . THR A 1 94 ? -3.797 24.031 -3.619 1 81.38 94 THR A CA 1
ATOM 742 C C . THR A 1 94 ? -2.564 24.344 -2.771 1 81.38 94 THR A C 1
ATOM 744 O O . THR A 1 94 ? -2.111 23.5 -1.994 1 81.38 94 THR A O 1
ATOM 747 N N . LEU A 1 95 ? -2.021 25.547 -2.975 1 72.25 95 LEU A N 1
ATOM 748 C CA . LEU A 1 95 ? -0.75 25.938 -2.379 1 72.25 95 LEU A CA 1
ATOM 749 C C . LEU A 1 95 ? -0.838 25.938 -0.857 1 72.25 95 LEU A C 1
ATOM 751 O O . LEU A 1 95 ? 0.061 25.422 -0.181 1 72.25 95 LEU A O 1
ATOM 755 N N . PRO A 1 96 ? -1.821 26.375 -0.182 1 84.38 96 PRO A N 1
ATOM 756 C CA . PRO A 1 96 ? -1.778 26.469 1.279 1 84.38 96 PRO A CA 1
ATOM 757 C C . PRO A 1 96 ? -2.174 25.156 1.963 1 84.38 96 PRO A C 1
ATOM 759 O O . PRO A 1 96 ? -2.35 25.125 3.184 1 84.38 96 PRO A O 1
ATOM 762 N N . CYS A 1 97 ? -2.072 24.094 1.303 1 92.88 97 CYS A N 1
ATOM 763 C CA . CYS A 1 97 ? -2.592 22.891 1.914 1 92.88 97 CYS A CA 1
ATOM 764 C C . CYS A 1 97 ? -1.569 22.281 2.867 1 92.88 97 CYS A C 1
ATOM 766 O O . CYS A 1 97 ? -0.409 22.078 2.498 1 92.88 97 CYS A O 1
ATOM 768 N N . ASN A 1 98 ? -1.997 22.062 4.066 1 97.5 98 ASN A N 1
ATOM 769 C CA . ASN A 1 98 ? -1.2 21.375 5.074 1 97.5 98 ASN A CA 1
ATOM 770 C C . ASN A 1 98 ? -1.615 19.906 5.203 1 97.5 98 ASN A C 1
ATOM 772 O O . ASN A 1 98 ? -2.717 19.531 4.801 1 97.5 98 ASN A O 1
ATOM 776 N N . TRP A 1 99 ? -0.742 19.078 5.727 1 98.56 99 TRP A N 1
ATOM 777 C CA . TRP A 1 99 ? -1.034 17.688 6.035 1 98.56 99 TRP A CA 1
ATOM 778 C C . TRP A 1 99 ? -0.87 17.422 7.527 1 98.56 99 TRP A C 1
ATOM 780 O O . TRP A 1 99 ? 0.151 17.766 8.117 1 98.56 99 TRP A O 1
ATOM 790 N N . ILE A 1 100 ? -1.883 16.812 8.086 1 98.75 100 ILE A N 1
ATOM 791 C CA . ILE A 1 100 ? -1.902 16.531 9.523 1 98.75 100 ILE A CA 1
ATOM 792 C C . ILE A 1 100 ? -1.925 15.031 9.75 1 98.75 100 ILE A C 1
ATOM 794 O O . ILE A 1 100 ? -2.68 14.305 9.094 1 98.75 100 ILE A O 1
ATOM 798 N N . PHE A 1 101 ? -1.12 14.555 10.641 1 98.69 101 PHE A N 1
ATOM 799 C CA . PHE A 1 101 ? -0.981 13.125 10.875 1 98.69 101 PHE A CA 1
ATOM 800 C C . PHE A 1 101 ? -1.861 12.68 12.031 1 98.69 101 PHE A C 1
ATOM 802 O O . PHE A 1 101 ? -1.739 13.195 13.148 1 98.69 101 PHE A O 1
ATOM 809 N N . LEU A 1 102 ? -2.664 11.742 11.812 1 98.5 102 LEU A N 1
ATOM 810 C CA . LEU A 1 102 ? -3.812 11.328 12.609 1 98.5 102 LEU A CA 1
ATOM 811 C C . LEU A 1 102 ? -3.387 10.961 14.031 1 98.5 102 LEU A C 1
ATOM 813 O O . LEU A 1 102 ? -3.984 11.43 15 1 98.5 102 LEU A O 1
ATOM 817 N N . GLU A 1 103 ? -2.326 10.211 14.18 1 97.38 103 GLU A N 1
ATOM 818 C CA . GLU A 1 103 ? -1.952 9.57 15.43 1 97.38 103 GLU A CA 1
ATOM 819 C C . GLU A 1 103 ? -1.563 10.602 16.484 1 97.38 103 GLU A C 1
ATOM 821 O O . GLU A 1 103 ? -1.581 10.305 17.688 1 97.38 103 GLU A O 1
ATOM 826 N N . HIS A 1 104 ? -1.31 11.766 16.078 1 98.12 104 HIS A N 1
ATOM 827 C CA . HIS A 1 104 ? -0.748 12.75 17 1 98.12 104 HIS A CA 1
ATOM 828 C C . HIS A 1 104 ? -1.815 13.734 17.484 1 98.12 104 HIS A C 1
ATOM 830 O O . HIS A 1 104 ? -1.578 14.516 18.406 1 98.12 104 HIS A O 1
ATOM 836 N N . ILE A 1 105 ? -2.938 13.711 16.906 1 98.38 105 ILE A N 1
ATOM 837 C CA . ILE A 1 105 ? -3.979 14.688 17.203 1 98.38 105 ILE A CA 1
ATOM 838 C C . ILE A 1 105 ? -4.652 14.328 18.531 1 98.38 105 ILE A C 1
ATOM 840 O O . ILE A 1 105 ? -5.09 13.188 18.719 1 98.38 105 ILE A O 1
ATOM 844 N N . PHE A 1 106 ? -4.715 15.219 19.406 1 97.31 106 PHE A N 1
ATOM 845 C CA . PHE A 1 106 ? -5.43 15.062 20.672 1 97.31 106 PHE A CA 1
ATOM 846 C C . PHE A 1 106 ? -6.809 15.703 20.594 1 97.31 106 PHE A C 1
ATOM 848 O O . PHE A 1 106 ? -7.809 15.086 20.953 1 97.31 106 PHE A O 1
ATOM 855 N N . ASP A 1 107 ? -6.84 16.922 20.047 1 97.25 107 ASP A N 1
ATOM 856 C CA . ASP A 1 107 ? -8.094 17.672 20 1 97.25 107 ASP A CA 1
ATOM 857 C C . ASP A 1 107 ? -8.055 18.734 18.906 1 97.25 107 ASP A C 1
ATOM 859 O O . ASP A 1 107 ? -6.98 19.109 18.438 1 97.25 107 ASP A O 1
ATOM 863 N N . ILE A 1 108 ? -9.242 19.156 18.453 1 98 108 ILE A N 1
ATOM 864 C CA . ILE A 1 108 ? -9.43 20.281 17.547 1 98 108 ILE A CA 1
ATOM 865 C C . ILE A 1 108 ? -10.422 21.266 18.156 1 98 108 ILE A C 1
ATOM 867 O O . ILE A 1 108 ? -11.547 20.906 18.5 1 98 108 ILE A O 1
ATOM 871 N N . LYS A 1 109 ? -9.977 22.5 18.266 1 97 109 LYS A N 1
ATOM 872 C CA . LYS A 1 109 ? -10.781 23.516 18.922 1 97 109 LYS A CA 1
ATOM 873 C C . LYS A 1 109 ? -11.109 24.672 17.984 1 97 109 LYS A C 1
ATOM 875 O O . LYS A 1 109 ? -10.32 24.984 17.094 1 97 109 LYS A O 1
ATOM 880 N N . SER A 1 110 ? -12.227 25.219 18.234 1 95.38 110 SER A N 1
ATOM 881 C CA . SER A 1 110 ? -12.578 26.422 17.484 1 95.38 110 SER A CA 1
ATOM 882 C C . SER A 1 110 ? -12.023 27.672 18.172 1 95.38 110 SER A C 1
ATOM 884 O O . SER A 1 110 ? -11.883 27.719 19.391 1 95.38 110 SER A O 1
ATOM 886 N N . ILE A 1 111 ? -11.672 28.625 17.359 1 90.19 111 ILE A N 1
ATOM 887 C CA . ILE A 1 111 ? -11.305 29.938 17.859 1 90.19 111 ILE A CA 1
ATOM 888 C C . ILE A 1 111 ? -12.398 30.953 17.516 1 90.19 111 ILE A C 1
ATOM 890 O O . ILE A 1 111 ? -12.789 31.078 16.359 1 90.19 111 ILE A O 1
ATOM 894 N N . PRO A 1 112 ? -12.969 31.594 18.656 1 81.56 112 PRO A N 1
ATOM 895 C CA . PRO A 1 112 ? -14 32.594 18.391 1 81.56 112 PRO A CA 1
ATOM 896 C C . PRO A 1 112 ? -13.516 33.688 17.438 1 81.56 112 PRO A C 1
ATOM 898 O O . PRO A 1 112 ? -12.352 34.094 17.484 1 81.56 112 PRO A O 1
ATOM 901 N N . LYS A 1 113 ? -14.375 33.75 16.328 1 73.31 113 LYS A N 1
ATOM 902 C CA . LYS A 1 113 ? -14.062 34.719 15.289 1 73.31 113 LYS A CA 1
ATOM 903 C C . LYS A 1 113 ? -13.758 36.094 15.891 1 73.31 113 LYS A C 1
ATOM 905 O O . LYS A 1 113 ? -14.602 36.688 16.578 1 73.31 113 LYS A O 1
ATOM 910 N N . LYS A 1 114 ? -12.523 36.312 16.125 1 65.44 114 LYS A N 1
ATOM 911 C CA . LYS A 1 114 ? -12.281 37.719 16.406 1 65.44 114 LYS A CA 1
ATOM 912 C C . LYS A 1 114 ? -12.047 38.5 15.117 1 65.44 114 LYS A C 1
ATOM 914 O O . LYS A 1 114 ? -11.617 37.938 14.109 1 65.44 114 LYS A O 1
ATOM 919 N N . GLU A 1 115 ? -12.562 39.812 14.914 1 59.19 115 GLU A N 1
ATOM 920 C CA . GLU A 1 115 ? -12.617 40.719 13.781 1 59.19 115 GLU A CA 1
ATOM 921 C C . GLU A 1 115 ? -11.383 40.562 12.891 1 59.19 115 GLU A C 1
ATOM 923 O O . GLU A 1 115 ? -11.484 40.688 11.664 1 59.19 115 GLU A O 1
ATOM 928 N N . LYS A 1 116 ? -10.07 40.375 13.305 1 63.34 116 LYS A N 1
ATOM 929 C CA . LYS A 1 116 ? -8.898 40.562 12.461 1 63.34 116 LYS A CA 1
ATOM 930 C C . LYS A 1 116 ? -8.117 39.281 12.297 1 63.34 116 LYS A C 1
ATOM 932 O O . LYS A 1 116 ? -7.023 39.25 11.727 1 63.34 116 LYS A O 1
ATOM 937 N N . ASN A 1 117 ? -8.797 37.969 12.719 1 70.19 117 ASN A N 1
ATOM 938 C CA . ASN A 1 117 ? -7.902 36.812 12.734 1 70.19 117 ASN A CA 1
ATOM 939 C C . ASN A 1 117 ? -8.312 35.781 11.695 1 70.19 117 ASN A C 1
ATOM 941 O O . ASN A 1 117 ? -9.492 35.438 11.586 1 70.19 117 ASN A O 1
ATOM 945 N N . SER A 1 118 ? -7.312 35.5 10.688 1 86.69 118 SER A N 1
ATOM 946 C CA . SER A 1 118 ? -7.523 34.469 9.664 1 86.69 118 SER A CA 1
ATOM 947 C C . SER A 1 118 ? -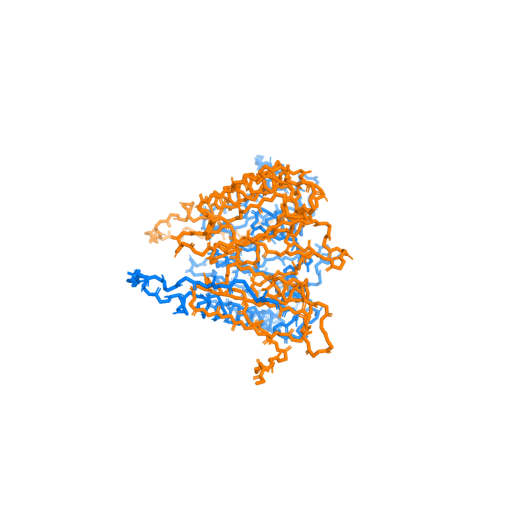7.527 33.094 10.266 1 86.69 118 SER A C 1
ATOM 949 O O . SER A 1 118 ? -7.926 32.125 9.602 1 86.69 118 SER A O 1
ATOM 951 N N . ILE A 1 119 ? -7.203 33.094 11.578 1 90.88 119 ILE A N 1
ATOM 952 C CA . ILE A 1 119 ? -7.152 31.797 12.258 1 90.88 119 ILE A CA 1
ATOM 953 C C . ILE A 1 119 ? -8.547 31.406 12.742 1 90.88 119 ILE A C 1
ATOM 955 O O . ILE A 1 119 ? -9.219 32.188 13.414 1 90.88 119 ILE A O 1
ATOM 959 N N . GLN A 1 120 ? -8.844 30.156 12.352 1 94.06 120 GLN A N 1
ATOM 960 C CA . GLN A 1 120 ? -10.211 29.75 12.656 1 94.06 120 GLN A CA 1
ATOM 961 C C . GLN A 1 120 ? -10.234 28.594 13.648 1 94.06 120 GLN A C 1
ATOM 963 O O . GLN A 1 120 ? -11.266 28.312 14.273 1 94.06 120 GLN A O 1
ATOM 968 N N . SER A 1 121 ? -9.172 27.875 13.805 1 96.25 121 SER A N 1
ATOM 969 C CA . SER A 1 121 ? -9.148 26.719 14.688 1 96.25 121 SER A CA 1
ATOM 970 C C . SER A 1 121 ? -7.738 26.422 15.172 1 96.25 121 SER A C 1
ATOM 972 O O . SER A 1 121 ? -6.773 27.031 14.711 1 96.25 121 SER A O 1
ATOM 974 N N . ILE A 1 122 ? -7.668 25.562 16.172 1 97.06 122 ILE A N 1
ATOM 975 C CA . ILE A 1 122 ? -6.406 25.109 16.75 1 97.06 122 ILE A CA 1
ATOM 976 C C . ILE A 1 122 ? -6.402 23.578 16.828 1 97.06 122 ILE A C 1
ATOM 978 O O . ILE A 1 122 ? -7.352 22.984 17.328 1 97.06 122 ILE A O 1
ATOM 982 N N . ILE A 1 123 ? -5.367 23.016 16.266 1 98.19 123 ILE A N 1
ATOM 983 C CA . ILE A 1 123 ? -5.117 21.594 16.5 1 98.19 123 ILE A CA 1
ATOM 984 C C . ILE A 1 123 ? -4.203 21.406 17.703 1 98.19 123 ILE A C 1
ATOM 986 O O . ILE A 1 123 ? -3.135 22.016 17.781 1 98.19 123 ILE A O 1
ATOM 990 N N . VAL A 1 124 ? -4.652 20.594 18.641 1 97.62 124 VAL A N 1
ATOM 991 C CA . VAL A 1 124 ? -3.857 20.25 19.828 1 97.62 124 VAL A CA 1
ATOM 992 C C . VAL A 1 124 ? -3.322 18.828 19.703 1 97.62 124 VAL A C 1
ATOM 994 O O . VAL A 1 124 ? -4.09 17.891 19.5 1 97.62 124 VAL A O 1
ATOM 997 N N . PHE A 1 125 ? -2.012 18.719 19.844 1 97.75 125 PHE A N 1
ATOM 998 C CA . PHE A 1 125 ? -1.393 17.406 19.75 1 97.75 125 PHE A CA 1
ATOM 999 C C . PHE A 1 125 ? -1.244 16.781 21.125 1 97.75 125 PHE A C 1
ATOM 1001 O O . PHE A 1 125 ? -1.333 17.469 22.141 1 97.75 125 PHE A O 1
ATOM 1008 N N . HIS A 1 126 ? -1.007 15.531 21.156 1 97 126 HIS A N 1
ATOM 1009 C CA . HIS A 1 126 ? -0.867 14.789 22.406 1 97 126 HIS A CA 1
ATOM 1010 C C . HIS A 1 126 ? 0.277 15.344 23.25 1 97 126 HIS A C 1
ATOM 1012 O O . HIS A 1 126 ? 0.201 15.344 24.484 1 97 126 HIS A O 1
ATOM 1018 N N . ASN A 1 127 ? 1.276 15.805 22.609 1 94.88 127 ASN A N 1
ATOM 1019 C CA . ASN A 1 127 ? 2.436 16.281 23.344 1 94.88 127 ASN A CA 1
ATOM 1020 C C . ASN A 1 127 ? 2.254 17.734 23.797 1 94.88 127 ASN A C 1
ATOM 1022 O O . ASN A 1 127 ? 3.195 18.359 24.297 1 94.88 127 ASN A O 1
ATOM 1026 N N . GLY A 1 128 ? 1.147 18.328 23.484 1 94.38 128 GLY A N 1
ATOM 1027 C CA . GLY A 1 128 ? 0.815 19.656 23.984 1 94.38 128 GLY A CA 1
ATOM 1028 C C . GLY A 1 128 ? 1.029 20.75 22.953 1 94.38 128 GLY A C 1
ATOM 1029 O O . GLY A 1 128 ? 0.52 21.859 23.094 1 94.38 128 GLY A O 1
ATOM 1030 N N . VAL A 1 129 ? 1.757 20.406 21.891 1 95.12 129 VAL A N 1
ATOM 1031 C CA . VAL A 1 129 ? 1.983 21.375 20.812 1 95.12 129 VAL A CA 1
ATOM 1032 C C . VAL A 1 129 ? 0.654 21.734 20.156 1 95.12 129 VAL A C 1
ATOM 1034 O O . VAL A 1 129 ? -0.216 20.875 19.984 1 95.12 129 VAL A O 1
ATOM 1037 N N . GLN A 1 130 ? 0.568 23.016 19.844 1 96.81 130 GLN A N 1
ATOM 1038 C CA . GLN A 1 130 ? -0.651 23.5 19.219 1 96.81 130 GLN A CA 1
ATOM 1039 C C . GLN A 1 130 ? -0.351 24.125 17.859 1 96.81 130 GLN A C 1
ATOM 1041 O O . GLN A 1 130 ? 0.658 24.812 17.688 1 96.81 130 GLN A O 1
ATOM 1046 N N . LEU A 1 131 ? -1.265 23.891 16.906 1 96.75 131 LEU A N 1
ATOM 1047 C CA . LEU A 1 131 ? -1.143 24.469 15.578 1 96.75 131 LEU A CA 1
ATOM 1048 C C . LEU A 1 131 ? -2.365 25.312 15.234 1 96.75 131 LEU A C 1
ATOM 1050 O O . LEU A 1 131 ? -3.494 24.812 15.258 1 96.75 131 LEU A O 1
ATOM 1054 N N . GLN A 1 132 ? -2.092 26.578 14.906 1 95.44 132 GLN A N 1
ATOM 1055 C CA . GLN A 1 132 ? -3.168 27.453 14.453 1 95.44 132 GLN A CA 1
ATOM 1056 C C . GLN A 1 132 ? -3.508 27.188 12.984 1 95.44 132 GLN A C 1
ATOM 1058 O O . GLN A 1 132 ? -2.613 27.094 12.141 1 95.44 132 GLN A O 1
ATOM 1063 N N . MET A 1 133 ? -4.77 27.125 12.734 1 95.5 133 MET A N 1
ATOM 1064 C CA . MET A 1 133 ? -5.203 26.766 11.391 1 95.5 133 MET A CA 1
ATOM 1065 C C . MET A 1 133 ? -6.172 27.812 10.836 1 95.5 133 MET A C 1
ATOM 1067 O O . MET A 1 133 ? -6.953 28.391 11.578 1 95.5 133 MET A O 1
ATOM 1071 N N . LYS A 1 134 ? -6.109 27.953 9.508 1 93.06 134 LYS A N 1
ATOM 1072 C CA . LYS A 1 134 ? -7.043 28.844 8.828 1 93.06 134 LYS A CA 1
ATOM 1073 C C . LYS A 1 134 ? -8.383 28.141 8.578 1 93.06 134 LYS A C 1
ATOM 1075 O O . LYS A 1 134 ? -9.414 28.812 8.445 1 93.06 134 LYS A O 1
ATOM 1080 N N . GLU A 1 135 ? -8.414 26.812 8.461 1 94.44 135 GLU A N 1
ATOM 1081 C CA . GLU A 1 135 ? -9.633 26.047 8.281 1 94.44 135 GLU A CA 1
ATOM 1082 C C . GLU A 1 135 ? -10.461 26 9.562 1 94.44 135 GLU A C 1
ATOM 1084 O O . GLU A 1 135 ? -9.906 26.016 10.664 1 94.44 135 GLU A O 1
ATOM 1089 N N . SER A 1 136 ? -11.742 25.891 9.438 1 94.56 136 SER A N 1
ATOM 1090 C CA . SER A 1 136 ? -12.625 25.844 10.602 1 94.56 136 SER A CA 1
ATOM 1091 C C . SER A 1 136 ? -12.516 24.5 11.32 1 94.56 136 SER A C 1
ATOM 1093 O O . SER A 1 136 ? -12.078 23.5 10.742 1 94.56 136 SER A O 1
ATOM 1095 N N . LYS A 1 137 ? -12.977 24.516 12.586 1 96.69 137 LYS A N 1
ATOM 1096 C CA . LYS A 1 137 ? -13.047 23.266 13.344 1 96.69 137 LYS A CA 1
ATOM 1097 C C . LYS A 1 137 ? -13.906 22.234 12.625 1 96.69 137 LYS A C 1
ATOM 1099 O O . LYS A 1 137 ? -13.555 21.047 12.578 1 96.69 137 LYS A O 1
ATOM 1104 N N . ARG A 1 138 ? -14.977 22.703 12.055 1 96.56 138 ARG A N 1
ATOM 1105 C CA . ARG A 1 138 ? -15.898 21.812 11.367 1 96.56 138 ARG A CA 1
ATOM 1106 C C . ARG A 1 138 ? -15.211 21.078 10.219 1 96.56 138 ARG A C 1
ATOM 1108 O O . ARG A 1 138 ? -15.352 19.859 10.07 1 96.56 138 ARG A O 1
ATOM 1115 N N . VAL A 1 139 ? -14.477 21.781 9.453 1 95.5 139 VAL A N 1
ATOM 1116 C CA . VAL A 1 139 ? -13.773 21.219 8.305 1 95.5 139 VAL A CA 1
ATOM 1117 C C . VAL A 1 139 ? -12.711 20.234 8.773 1 95.5 139 VAL A C 1
ATOM 1119 O O . VAL A 1 139 ? -12.633 19.109 8.273 1 95.5 139 VAL A O 1
ATOM 1122 N N . LEU A 1 140 ? -11.953 20.562 9.781 1 97.75 140 LEU A N 1
ATOM 1123 C CA . LEU A 1 140 ? -10.852 19.734 10.266 1 97.75 140 LEU A CA 1
ATOM 1124 C C . LEU A 1 140 ? -11.383 18.484 10.969 1 97.75 140 LEU A C 1
ATOM 1126 O O . LEU A 1 140 ? -10.805 17.406 10.852 1 97.75 140 LEU A O 1
ATOM 1130 N N . GLU A 1 141 ? -12.422 18.641 11.672 1 97.44 141 GLU A N 1
ATOM 1131 C CA . GLU A 1 141 ? -13.023 17.5 12.352 1 97.44 141 GLU A CA 1
ATOM 1132 C C . GLU A 1 141 ? -13.57 16.484 11.344 1 97.44 141 GLU A C 1
ATOM 1134 O O . GLU A 1 141 ? -13.469 15.273 11.547 1 97.44 141 GLU A O 1
ATOM 1139 N N . LYS A 1 142 ? -14.18 17.047 10.336 1 97.25 142 LYS A N 1
ATOM 1140 C CA . LYS A 1 142 ? -14.656 16.156 9.281 1 97.25 142 LYS A CA 1
ATOM 1141 C C . LYS A 1 142 ? -13.508 15.359 8.664 1 97.25 142 LYS A C 1
ATOM 1143 O O . LYS A 1 142 ? -13.625 14.148 8.469 1 97.25 142 LYS A O 1
ATOM 1148 N N . GLN A 1 143 ? -12.406 15.984 8.375 1 97.69 143 GLN A N 1
ATOM 1149 C CA . GLN A 1 143 ? -11.234 15.312 7.832 1 97.69 143 GLN A CA 1
ATOM 1150 C C . GLN A 1 143 ? -10.664 14.305 8.828 1 97.69 143 GLN A C 1
ATOM 1152 O O . GLN A 1 143 ? -10.258 13.203 8.445 1 97.69 143 GLN A O 1
ATOM 1157 N N . PHE A 1 144 ? -10.68 14.719 10.102 1 98.19 144 PHE A N 1
ATOM 1158 C CA . PHE A 1 144 ? -10.227 13.836 11.172 1 98.19 144 PHE A CA 1
ATOM 1159 C C . PHE A 1 144 ? -11.07 12.57 11.211 1 98.19 144 PHE A C 1
ATOM 1161 O O . PHE A 1 144 ? -10.531 11.461 11.219 1 98.19 144 PHE A O 1
ATOM 1168 N N . GLN A 1 145 ? -12.305 12.703 11.172 1 97.56 145 GLN A N 1
ATOM 1169 C CA . GLN A 1 145 ? -13.227 11.57 11.242 1 97.56 145 GLN A CA 1
ATOM 1170 C C . GLN A 1 145 ? -13.07 10.672 10.023 1 97.56 145 GLN A C 1
ATOM 1172 O O . GLN A 1 145 ? -13.062 9.445 10.148 1 97.56 145 GLN A O 1
ATOM 1177 N N . ARG A 1 146 ? -12.969 11.258 8.867 1 97.81 146 ARG A N 1
ATOM 1178 C CA . ARG A 1 146 ? -12.766 10.477 7.645 1 97.81 146 ARG A CA 1
ATOM 1179 C C . ARG A 1 146 ? -11.484 9.664 7.723 1 97.81 146 ARG A C 1
ATOM 1181 O O . ARG A 1 146 ? -11.43 8.523 7.25 1 97.81 146 ARG A O 1
ATOM 1188 N N . THR A 1 147 ? -10.508 10.273 8.281 1 98.31 147 THR A N 1
ATOM 1189 C CA . THR A 1 147 ? -9.227 9.586 8.406 1 98.31 147 THR A CA 1
ATOM 1190 C C . THR A 1 147 ? -9.32 8.438 9.406 1 98.31 147 THR A C 1
ATOM 1192 O O . THR A 1 147 ? -8.781 7.355 9.164 1 98.31 147 THR A O 1
ATOM 1195 N N . VAL A 1 148 ? -10.031 8.688 10.531 1 97 148 VAL A N 1
ATOM 1196 C CA . VAL A 1 148 ? -10.266 7.633 11.516 1 97 148 VAL A CA 1
ATOM 1197 C C . VAL A 1 148 ? -11.008 6.477 10.859 1 97 148 VAL A C 1
ATOM 1199 O O . VAL A 1 148 ? -10.641 5.312 11.039 1 97 148 VAL A O 1
ATOM 1202 N N . PHE A 1 149 ? -11.961 6.812 10.148 1 96.88 149 PHE A N 1
ATOM 1203 C CA . PHE A 1 149 ? -12.766 5.797 9.477 1 96.88 149 PHE A CA 1
ATOM 1204 C C . PHE A 1 149 ? -11.906 4.98 8.508 1 96.88 149 PHE A C 1
ATOM 1206 O O . PHE A 1 149 ? -11.977 3.75 8.5 1 96.88 149 PHE A O 1
ATOM 1213 N N . ALA A 1 150 ? -11.102 5.648 7.68 1 97 150 ALA A N 1
ATOM 1214 C CA . ALA A 1 150 ? -10.18 4.961 6.773 1 97 150 ALA A CA 1
ATOM 1215 C C . ALA A 1 150 ? -9.234 4.043 7.543 1 97 150 ALA A C 1
ATOM 1217 O O . ALA A 1 150 ? -8.984 2.91 7.121 1 97 150 ALA A O 1
ATOM 1218 N N . ASN A 1 151 ? -8.719 4.59 8.609 1 96.31 151 ASN A N 1
ATOM 1219 C CA . ASN A 1 151 ? -7.801 3.82 9.445 1 96.31 151 ASN A CA 1
ATOM 1220 C C . ASN A 1 151 ? -8.453 2.543 9.969 1 96.31 151 ASN A C 1
ATOM 1222 O O . ASN A 1 151 ? -7.879 1.459 9.859 1 96.31 151 ASN A O 1
ATOM 1226 N N . ILE A 1 152 ? -9.648 2.629 10.469 1 94.44 152 ILE A N 1
ATOM 1227 C CA . ILE A 1 152 ? -10.359 1.48 11.016 1 94.44 152 ILE A CA 1
ATOM 1228 C C . ILE A 1 152 ? -10.625 0.457 9.914 1 94.44 152 ILE A C 1
ATOM 1230 O O . ILE A 1 152 ? -10.383 -0.738 10.102 1 94.44 152 ILE A O 1
ATOM 1234 N N . LYS A 1 153 ? -11.062 0.875 8.758 1 94.06 153 LYS A N 1
ATOM 1235 C CA . LYS A 1 153 ? -11.398 -0.006 7.645 1 94.06 153 LYS A CA 1
ATOM 1236 C C . LYS A 1 153 ? -10.164 -0.764 7.156 1 94.06 153 LYS A C 1
ATOM 1238 O O . LYS A 1 153 ? -10.227 -1.972 6.918 1 94.06 153 LYS A O 1
ATOM 1243 N N . LEU A 1 154 ? -9.102 -0.106 7.039 1 93.06 154 LEU A N 1
ATOM 1244 C CA . LEU A 1 154 ? -7.891 -0.72 6.5 1 93.06 154 LEU A CA 1
ATOM 1245 C C . LEU A 1 154 ? -7.23 -1.62 7.539 1 93.06 154 LEU A C 1
ATOM 1247 O O . LEU A 1 154 ? -6.738 -2.701 7.207 1 93.06 154 LEU A O 1
ATOM 1251 N N . SER A 1 155 ? -7.246 -1.167 8.773 1 88.25 155 SER A N 1
ATOM 1252 C CA . SER A 1 155 ? -6.621 -1.954 9.828 1 88.25 155 SER A CA 1
ATOM 1253 C C . SER A 1 155 ? -7.383 -3.25 10.078 1 88.25 155 SER A C 1
ATOM 1255 O O . SER A 1 155 ? -6.781 -4.289 10.359 1 88.25 155 SER A O 1
ATOM 1257 N N . SER A 1 156 ? -8.648 -3.246 10 1 83.69 156 SER A N 1
ATOM 1258 C CA . SER A 1 156 ? -9.469 -4.434 10.195 1 83.69 156 SER A CA 1
ATOM 1259 C C . SER A 1 156 ? -9.203 -5.473 9.109 1 83.69 156 SER A C 1
ATOM 1261 O O . SER A 1 156 ? -9.156 -6.672 9.398 1 83.69 156 SER A O 1
ATOM 1263 N N . HIS A 1 157 ? -8.977 -5.035 8 1 80.06 157 HIS A N 1
ATOM 1264 C CA . HIS A 1 157 ? -8.727 -5.945 6.891 1 80.06 157 HIS A CA 1
ATOM 1265 C C . HIS A 1 157 ? -7.363 -6.613 7.027 1 80.06 157 HIS A C 1
ATOM 1267 O O . HIS A 1 157 ? -7.223 -7.805 6.742 1 80.06 157 HIS A O 1
ATOM 1273 N N . MET A 1 158 ? -6.461 -5.859 7.426 1 76.44 158 MET A N 1
ATOM 1274 C CA . MET A 1 158 ? -5.109 -6.391 7.562 1 76.44 158 MET A CA 1
ATOM 1275 C C . MET A 1 158 ? -5.047 -7.445 8.664 1 76.44 158 MET A C 1
ATOM 1277 O O . MET A 1 158 ? -4.344 -8.445 8.523 1 76.44 158 MET A O 1
ATOM 1281 N N . LYS A 1 159 ? -5.801 -7.289 9.641 1 74.5 159 LYS A N 1
ATOM 1282 C CA . LYS A 1 159 ? -5.844 -8.25 10.734 1 74.5 159 LYS A CA 1
ATOM 1283 C C . LYS A 1 159 ? -6.562 -9.531 10.32 1 74.5 159 LYS A C 1
ATOM 1285 O O . LYS A 1 159 ? -6.152 -10.633 10.703 1 74.5 159 LYS A O 1
ATOM 1290 N N . ALA A 1 160 ? -7.566 -9.445 9.516 1 69.31 160 ALA A N 1
ATOM 1291 C CA . ALA A 1 160 ? -8.32 -10.609 9.047 1 69.31 160 ALA A CA 1
ATOM 1292 C C . ALA A 1 160 ? -7.453 -11.508 8.172 1 69.31 160 ALA A C 1
ATOM 1294 O O . ALA A 1 160 ? -7.598 -12.734 8.195 1 69.31 160 ALA A O 1
ATOM 1295 N N . ALA A 1 161 ? -6.547 -10.953 7.52 1 68.5 161 ALA A N 1
ATOM 1296 C CA . ALA A 1 161 ? -5.676 -11.711 6.625 1 68.5 161 ALA A CA 1
ATOM 1297 C C . ALA A 1 161 ? -4.664 -12.539 7.414 1 68.5 161 ALA A C 1
ATOM 1299 O O . ALA A 1 161 ? -4.16 -13.555 6.926 1 68.5 161 ALA A O 1
ATOM 1300 N N . GLN A 1 162 ? -4.348 -12.188 8.664 1 64.38 162 GLN A N 1
ATOM 1301 C CA . GLN A 1 162 ? -3.412 -12.883 9.539 1 64.38 162 GLN A CA 1
ATOM 1302 C C . GLN A 1 162 ? -4.059 -14.117 10.164 1 64.38 162 GLN A C 1
ATOM 1304 O O . GLN A 1 162 ? -3.402 -15.148 10.344 1 64.38 162 GLN A O 1
ATOM 1309 N N . ASP A 1 163 ? -5.234 -14.047 10.68 1 58.69 163 ASP A N 1
ATOM 1310 C CA . ASP A 1 163 ? -5.918 -15.047 11.484 1 58.69 163 ASP A CA 1
ATOM 1311 C C . ASP A 1 163 ? -6.277 -16.281 10.648 1 58.69 163 ASP A C 1
ATOM 1313 O O . ASP A 1 163 ? -6.383 -17.391 11.18 1 58.69 163 ASP A O 1
ATOM 1317 N N . ILE A 1 164 ? -6.465 -16.188 9.422 1 51.84 164 ILE A N 1
ATOM 1318 C CA . ILE A 1 164 ? -6.867 -17.359 8.648 1 51.84 164 ILE A CA 1
ATOM 1319 C C . ILE A 1 164 ? -5.668 -18.281 8.453 1 51.84 164 ILE A C 1
ATOM 1321 O O . ILE A 1 164 ? -5.828 -19.453 8.094 1 51.84 164 ILE A O 1
ATOM 1325 N N . ALA A 1 165 ? -4.383 -18 8.719 1 47.53 165 ALA A N 1
ATOM 1326 C CA . ALA A 1 165 ? -3.289 -18.953 8.562 1 47.53 165 ALA A CA 1
ATOM 1327 C C . ALA A 1 165 ? -3.283 -19.969 9.695 1 47.53 165 ALA A C 1
ATOM 1329 O O . ALA A 1 165 ? -3.09 -19.609 10.859 1 47.53 165 ALA A O 1
ATOM 1330 N N . PRO A 1 166 ? -3.902 -21.125 9.578 1 42.47 166 PRO A N 1
ATOM 1331 C CA . PRO A 1 166 ? -3.77 -22.109 10.664 1 42.47 166 PRO A CA 1
ATOM 1332 C C . PRO A 1 166 ? -2.32 -22.297 11.102 1 42.47 166 PRO A C 1
ATOM 1334 O O . PRO A 1 166 ? -1.396 -22.078 10.32 1 42.47 166 PRO A O 1
ATOM 1337 N N . ASP A 1 167 ? -2.061 -22.25 12.453 1 40.62 167 ASP A N 1
ATOM 1338 C CA . ASP A 1 167 ? -0.795 -22.75 12.984 1 40.62 167 ASP A CA 1
ATOM 1339 C C . ASP A 1 167 ? -0.357 -24.016 12.258 1 40.62 167 ASP A C 1
ATOM 1341 O O . ASP A 1 167 ? -1.111 -24.984 12.188 1 40.62 167 ASP A O 1
ATOM 1345 N N . HIS A 1 168 ? 0.38 -23.984 11.227 1 37.75 168 HIS A N 1
ATOM 1346 C CA . HIS A 1 168 ? 0.935 -25.109 10.461 1 37.75 168 HIS A CA 1
ATOM 1347 C C . HIS A 1 168 ? 1.435 -26.203 11.383 1 37.75 168 HIS A C 1
ATOM 1349 O O . HIS A 1 168 ? 2.582 -26.172 11.836 1 37.75 168 HIS A O 1
ATOM 1355 N N . SER A 1 169 ? 0.652 -26.734 12.336 1 35.19 169 SER A N 1
ATOM 1356 C CA . SER A 1 169 ? 1.069 -28.109 12.594 1 35.19 169 SER A CA 1
ATOM 1357 C C . SER A 1 169 ? 0.971 -28.969 11.336 1 35.19 169 SER A C 1
ATOM 1359 O O . SER A 1 169 ? -0.109 -29.109 10.766 1 35.19 169 SER A O 1
ATOM 1361 N N . PHE A 1 170 ? 1.991 -28.984 10.414 1 35.66 170 PHE A N 1
ATOM 1362 C CA . PHE A 1 170 ? 2.268 -29.75 9.203 1 35.66 170 PHE A CA 1
ATOM 1363 C C . PHE A 1 170 ? 1.741 -31.172 9.328 1 35.66 170 PHE A C 1
ATOM 1365 O O . PHE A 1 170 ? 2.332 -32 10.031 1 35.66 170 PHE A O 1
ATOM 1372 N N . ASP A 1 171 ? 0.419 -31.422 9.359 1 36.22 171 ASP A N 1
ATOM 1373 C CA . ASP A 1 171 ? 0.117 -32.844 9.086 1 36.22 171 ASP A CA 1
ATOM 1374 C C . ASP A 1 171 ? 0.527 -33.219 7.668 1 36.22 171 ASP A C 1
ATOM 1376 O O . ASP A 1 171 ? 0.531 -32.375 6.766 1 36.22 171 ASP A O 1
ATOM 1380 N N . SER A 1 172 ? 1.105 -34.406 7.305 1 35.84 172 SER A N 1
ATOM 1381 C CA . SER A 1 172 ? 1.688 -35.094 6.145 1 35.84 172 SER A CA 1
ATOM 1382 C C . SER A 1 172 ? 0.756 -35 4.941 1 35.84 172 SER A C 1
ATOM 1384 O O . SER A 1 172 ? -0.388 -35.469 5.004 1 35.84 172 SER A O 1
ATOM 1386 N N . PRO A 1 173 ? 0.814 -34 4.016 1 36 173 PRO A N 1
ATOM 1387 C CA . PRO A 1 173 ? -0.162 -33.781 2.947 1 36 173 PRO A CA 1
ATOM 1388 C C . PRO A 1 173 ? -0.274 -34.969 1.996 1 36 173 PRO A C 1
ATOM 1390 O O . PRO A 1 173 ? 0.726 -35.625 1.715 1 36 173 PRO A O 1
ATOM 1393 N N . ASP A 1 174 ? -1.453 -35.531 1.827 1 34.28 174 ASP A N 1
ATOM 1394 C CA . ASP A 1 174 ? -1.777 -36.562 0.834 1 34.28 174 ASP A CA 1
ATOM 1395 C C . ASP A 1 174 ? -1.437 -36.062 -0.575 1 34.28 174 ASP A C 1
ATOM 1397 O O . ASP A 1 174 ? -1.445 -34.875 -0.849 1 34.28 174 ASP A O 1
ATOM 1401 N N . GLU A 1 175 ? -0.904 -36.812 -1.639 1 36.25 175 GLU A N 1
ATOM 1402 C CA . GLU A 1 175 ? -0.426 -36.781 -3.018 1 36.25 175 GLU A CA 1
ATOM 1403 C C . GLU A 1 175 ? -1.445 -36.125 -3.941 1 36.25 175 GLU A C 1
ATOM 1405 O O . GLU A 1 175 ? -2.568 -36.625 -4.086 1 36.25 175 GLU A O 1
ATOM 1410 N N . LEU A 1 176 ? -1.62 -34.875 -4.137 1 38.38 176 LEU A N 1
ATOM 1411 C CA . LEU A 1 176 ? -2.57 -34.25 -5.039 1 38.38 176 LEU A CA 1
ATOM 1412 C C . LEU A 1 176 ? -2.279 -34.625 -6.488 1 38.38 176 LEU A C 1
ATOM 1414 O O . LEU A 1 176 ? -1.175 -34.375 -6.984 1 38.38 176 LEU A O 1
ATOM 1418 N N . THR A 1 177 ? -2.842 -35.656 -7.121 1 35.38 177 THR A N 1
ATOM 1419 C CA . THR A 1 177 ? -2.779 -36.125 -8.5 1 35.38 177 THR A CA 1
ATOM 1420 C C . THR A 1 177 ? -3.312 -35.062 -9.453 1 35.38 177 THR A C 1
ATOM 1422 O O . THR A 1 177 ? -4.379 -34.5 -9.227 1 35.38 177 THR A O 1
ATOM 1425 N N . PRO A 1 178 ? -2.541 -34.594 -10.406 1 36.56 178 PRO A N 1
ATOM 1426 C CA . PRO A 1 178 ? -2.947 -33.625 -11.445 1 36.56 178 PRO A CA 1
ATOM 1427 C C . PRO A 1 178 ? -4.207 -34.062 -12.188 1 36.56 178 PRO A C 1
ATOM 1429 O O . PRO A 1 178 ? -4.5 -35.281 -12.266 1 36.56 178 PRO A O 1
ATOM 1432 N N . PRO A 1 179 ? -5.27 -33.219 -12.336 1 32.97 179 PRO A N 1
ATOM 1433 C CA . PRO A 1 179 ? -6.438 -33.75 -13.039 1 32.97 179 PRO A CA 1
ATOM 1434 C C . PRO A 1 179 ? -6.094 -34.281 -14.43 1 32.97 179 PRO A C 1
ATOM 1436 O O . PRO A 1 179 ? -5.156 -33.781 -15.07 1 32.97 179 PRO A O 1
ATOM 1439 N N . SER A 1 180 ? -6.449 -35.625 -14.844 1 30.55 180 SER A N 1
ATOM 1440 C CA . SER A 1 180 ? -6.438 -36.281 -16.141 1 30.55 180 SER A CA 1
ATOM 1441 C C . SER A 1 180 ? -7.195 -35.469 -17.188 1 30.55 180 SER A C 1
ATOM 1443 O O . SER A 1 180 ? -8.219 -34.875 -16.875 1 30.55 180 SER A O 1
ATOM 1445 N N . MET B 1 1 ? -19.484 -32.375 -9.273 1 66.62 1 MET B N 1
ATOM 1446 C CA . MET B 1 1 ? -19.5 -31.047 -9.859 1 66.62 1 MET B CA 1
ATOM 1447 C C . MET B 1 1 ? -18.703 -30.078 -9 1 66.62 1 MET B C 1
ATOM 1449 O O . MET B 1 1 ? -18.781 -30.109 -7.77 1 66.62 1 MET B O 1
ATOM 1453 N N . LYS B 1 2 ? -17.656 -29.359 -9.547 1 81.94 2 LYS B N 1
ATOM 1454 C CA . LYS B 1 2 ? -16.828 -28.469 -8.734 1 81.94 2 LYS B CA 1
ATOM 1455 C C . LYS B 1 2 ? -17.625 -27.266 -8.25 1 81.94 2 LYS B C 1
ATOM 1457 O O . LYS B 1 2 ? -18.453 -26.703 -8.992 1 81.94 2 LYS B O 1
ATOM 1462 N N . LYS B 1 3 ? -17.672 -27.047 -7.004 1 91.5 3 LYS B N 1
ATOM 1463 C CA . LYS B 1 3 ? -18.312 -25.875 -6.441 1 91.5 3 LYS B CA 1
ATOM 1464 C C . LYS B 1 3 ? -17.562 -24.594 -6.816 1 91.5 3 LYS B C 1
ATOM 1466 O O . LYS B 1 3 ? -16.422 -24.391 -6.379 1 91.5 3 LYS B O 1
ATOM 1471 N N . VAL B 1 4 ? -18.25 -23.859 -7.715 1 95.5 4 VAL B N 1
ATOM 1472 C CA . VAL B 1 4 ? -17.625 -22.641 -8.234 1 95.5 4 VAL B CA 1
ATOM 1473 C C . VAL B 1 4 ? -18.047 -21.438 -7.395 1 95.5 4 VAL B C 1
ATOM 1475 O O . VAL B 1 4 ? -19.219 -21.281 -7.074 1 95.5 4 VAL B O 1
ATOM 1478 N N . GLN B 1 5 ? -17.047 -20.625 -6.953 1 97.31 5 GLN B N 1
ATOM 1479 C CA . GLN B 1 5 ? -17.312 -19.406 -6.195 1 97.31 5 GLN B CA 1
ATOM 1480 C C . GLN B 1 5 ? -17.172 -18.172 -7.078 1 97.31 5 GLN B C 1
ATOM 1482 O O . GLN B 1 5 ? -16.375 -18.156 -8.016 1 97.31 5 GLN B O 1
ATOM 1487 N N . LYS B 1 6 ? -17.922 -17.156 -6.812 1 95.62 6 LYS B N 1
ATOM 1488 C CA . LYS B 1 6 ? -17.906 -15.922 -7.594 1 95.62 6 LYS B CA 1
ATOM 1489 C C . LYS B 1 6 ? -16.609 -15.141 -7.379 1 95.62 6 LYS B C 1
ATOM 1491 O O . LYS B 1 6 ? -16.078 -14.547 -8.312 1 95.62 6 LYS B O 1
ATOM 1496 N N . ASP B 1 7 ? -16.188 -15.172 -6.09 1 96.56 7 ASP B N 1
ATOM 1497 C CA . ASP B 1 7 ? -15.031 -14.367 -5.707 1 96.56 7 ASP B CA 1
ATOM 1498 C C . ASP B 1 7 ? -14.164 -15.109 -4.695 1 96.56 7 ASP B C 1
ATOM 1500 O O . ASP B 1 7 ? -14.531 -16.188 -4.219 1 96.56 7 ASP B O 1
ATOM 1504 N N . TYR B 1 8 ? -13.008 -14.531 -4.473 1 96.44 8 TYR B N 1
ATOM 1505 C CA . TYR B 1 8 ? -12.023 -15.141 -3.582 1 96.44 8 TYR B CA 1
ATOM 1506 C C . TYR B 1 8 ? -11.188 -14.078 -2.885 1 96.44 8 TYR B C 1
ATOM 1508 O O . TYR B 1 8 ? -10.812 -13.07 -3.496 1 96.44 8 TYR B O 1
ATOM 1516 N N . LYS B 1 9 ? -10.953 -14.305 -1.62 1 96 9 LYS B N 1
ATOM 1517 C CA . LYS B 1 9 ? -10.055 -13.438 -0.857 1 96 9 LYS B CA 1
ATOM 1518 C C . LYS B 1 9 ? -8.68 -14.07 -0.694 1 96 9 LYS B C 1
ATOM 1520 O O . LYS B 1 9 ? -8.555 -15.164 -0.128 1 96 9 LYS B O 1
ATOM 1525 N N . ILE B 1 10 ? -7.723 -13.367 -1.219 1 96.81 10 ILE B N 1
ATOM 1526 C CA . ILE B 1 10 ? -6.348 -13.828 -1.07 1 96.81 10 ILE B CA 1
ATOM 1527 C C . ILE B 1 10 ? -5.922 -13.719 0.392 1 96.81 10 ILE B C 1
ATOM 1529 O O . ILE B 1 10 ? -6.184 -12.711 1.05 1 96.81 10 ILE B O 1
ATOM 1533 N N . THR B 1 11 ? -5.293 -14.742 0.945 1 95.25 11 THR B N 1
ATOM 1534 C CA . THR B 1 11 ? -4.812 -14.789 2.32 1 95.25 11 THR B CA 1
ATOM 1535 C C . THR B 1 11 ? -3.418 -15.414 2.381 1 95.25 11 THR B C 1
ATOM 1537 O O . THR B 1 11 ? -2.84 -15.758 1.348 1 95.25 11 THR B O 1
ATOM 1540 N N . LYS B 1 12 ? -2.908 -15.562 3.568 1 95.5 12 LYS B N 1
ATOM 1541 C CA . LYS B 1 12 ? -1.604 -16.188 3.777 1 95.5 12 LYS B CA 1
ATOM 1542 C C . LYS B 1 12 ? -1.622 -17.656 3.354 1 95.5 12 LYS B C 1
ATOM 1544 O O . LYS B 1 12 ? -0.568 -18.266 3.195 1 95.5 12 LYS B O 1
ATOM 1549 N N . GLN B 1 13 ? -2.838 -18.141 3.141 1 96.25 13 GLN B N 1
ATOM 1550 C CA . GLN B 1 13 ? -2.967 -19.547 2.754 1 96.25 13 GLN B CA 1
ATOM 1551 C C . GLN B 1 13 ? -2.865 -19.703 1.239 1 96.25 13 GLN B C 1
ATOM 1553 O O . GLN B 1 13 ? -2.723 -20.828 0.738 1 96.25 13 GLN B O 1
ATOM 1558 N N . THR B 1 14 ? -3 -18.656 0.49 1 97.69 14 THR B N 1
ATOM 1559 C CA . THR B 1 14 ? -3.016 -18.719 -0.968 1 97.69 14 THR B CA 1
ATOM 1560 C C . THR B 1 14 ? -1.616 -18.984 -1.513 1 97.69 14 THR B C 1
ATOM 1562 O O . THR B 1 14 ? -0.697 -18.188 -1.305 1 97.69 14 THR B O 1
ATOM 1565 N N . MET B 1 15 ? -1.471 -20.078 -2.248 1 98.44 15 MET B N 1
ATOM 1566 C CA . MET B 1 15 ? -0.162 -20.469 -2.764 1 98.44 15 MET B CA 1
ATOM 1567 C C . MET B 1 15 ? -0.021 -20.078 -4.234 1 98.44 15 MET B C 1
ATOM 1569 O O . MET B 1 15 ? 1.076 -19.766 -4.695 1 98.44 15 MET B O 1
ATOM 1573 N N . ALA B 1 16 ? -1.157 -20.188 -4.941 1 98.75 16 ALA B N 1
ATOM 1574 C CA . ALA B 1 16 ? -1.11 -19.906 -6.375 1 98.75 16 ALA B CA 1
ATOM 1575 C C . ALA B 1 16 ? -2.502 -19.594 -6.918 1 98.75 16 ALA B C 1
ATOM 1577 O O . ALA B 1 16 ? -3.506 -20.078 -6.379 1 98.75 16 ALA B O 1
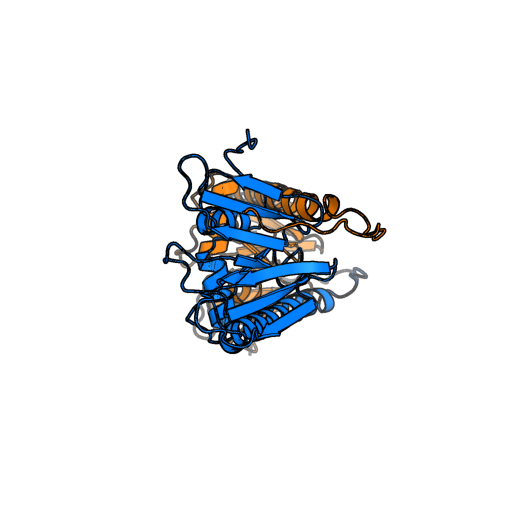ATOM 1578 N N . LEU B 1 17 ? -2.562 -18.781 -7.883 1 98.5 17 LEU B N 1
ATOM 1579 C CA . LEU B 1 17 ? -3.725 -18.547 -8.734 1 98.5 17 LEU B CA 1
ATOM 1580 C C . LEU B 1 17 ? -3.455 -19.016 -10.164 1 98.5 17 LEU B C 1
ATOM 1582 O O . LEU B 1 17 ? -2.67 -18.406 -10.883 1 98.5 17 LEU B O 1
ATOM 1586 N N . LEU B 1 18 ? -4.094 -20.094 -10.531 1 97.56 18 LEU B N 1
ATOM 1587 C CA . LEU B 1 18 ? -3.863 -20.688 -11.844 1 97.56 18 LEU B CA 1
ATOM 1588 C C . LEU B 1 18 ? -4.977 -20.297 -12.812 1 97.56 18 LEU B C 1
ATOM 1590 O O . LEU B 1 18 ? -6.16 -20.469 -12.508 1 97.56 18 LEU B O 1
ATOM 1594 N N . THR B 1 19 ? -4.574 -19.781 -13.891 1 96.56 19 THR B N 1
ATOM 1595 C CA . THR B 1 19 ? -5.559 -19.453 -14.914 1 96.56 19 THR B CA 1
ATOM 1596 C C . THR B 1 19 ? -6.199 -20.719 -15.469 1 96.56 19 THR B C 1
ATOM 1598 O O . THR B 1 19 ? -5.504 -21.703 -15.766 1 96.56 19 THR B O 1
ATOM 1601 N N . ALA B 1 20 ? -7.605 -20.641 -15.391 1 92.69 20 ALA B N 1
ATOM 1602 C CA . ALA B 1 20 ? -8.375 -21.734 -15.961 1 92.69 20 ALA B CA 1
ATOM 1603 C C . ALA B 1 20 ? -9.289 -21.25 -17.078 1 92.69 20 ALA B C 1
ATOM 1605 O O . ALA B 1 20 ? -9.852 -20.156 -17 1 92.69 20 ALA B O 1
ATOM 1606 N N . CYS B 1 21 ? -9.234 -21.703 -18.234 1 88.38 21 CYS B N 1
ATOM 1607 C CA . CYS B 1 21 ? -10.094 -21.328 -19.359 1 88.38 21 CYS B CA 1
ATOM 1608 C C . CYS B 1 21 ? -11.289 -22.266 -19.484 1 88.38 21 CYS B C 1
ATOM 1610 O O . CYS B 1 21 ? -11.516 -22.844 -20.547 1 88.38 21 CYS B O 1
ATOM 1612 N N . GLN B 1 22 ? -11.992 -22.266 -18.375 1 90.75 22 GLN B N 1
ATOM 1613 C CA . GLN B 1 22 ? -13.203 -23.078 -18.375 1 90.75 22 GLN B CA 1
ATOM 1614 C C . GLN B 1 22 ? -14.453 -22.203 -18.469 1 90.75 22 GLN B C 1
ATOM 1616 O O . GLN B 1 22 ? -14.398 -21 -18.219 1 90.75 22 GLN B O 1
ATOM 1621 N N . MET B 1 23 ? -15.516 -22.734 -18.828 1 91.75 23 MET B N 1
ATOM 1622 C CA . MET B 1 23 ? -16.766 -22 -19.016 1 91.75 23 MET B CA 1
ATOM 1623 C C . MET B 1 23 ? -17.25 -21.422 -17.688 1 91.75 23 MET B C 1
ATOM 1625 O O . MET B 1 23 ? -17.734 -20.281 -17.641 1 91.75 23 MET B O 1
ATOM 1629 N N . GLU B 1 24 ? -17.078 -22.172 -16.625 1 93.69 24 GLU B N 1
ATOM 1630 C CA . GLU B 1 24 ? -17.703 -21.797 -15.359 1 93.69 24 GLU B CA 1
ATOM 1631 C C . GLU B 1 24 ? -16.719 -21.031 -14.477 1 93.69 24 GLU B C 1
ATOM 1633 O O . GLU B 1 24 ? -17.125 -20.312 -13.555 1 93.69 24 GLU B O 1
ATOM 1638 N N . TYR B 1 25 ? -15.438 -21.266 -14.695 1 94.88 25 TYR B N 1
ATOM 1639 C CA . TYR B 1 25 ? -14.453 -20.609 -13.836 1 94.88 25 TYR B CA 1
ATOM 1640 C C . TYR B 1 25 ? -13.195 -20.266 -14.625 1 94.88 25 TYR B C 1
ATOM 1642 O O . TYR B 1 25 ? -12.867 -20.922 -15.609 1 94.88 25 TYR B O 1
ATOM 1650 N N . GLU B 1 26 ? -12.531 -19.219 -14.102 1 95.94 26 GLU B N 1
ATOM 1651 C CA . GLU B 1 26 ? -11.359 -18.719 -14.805 1 95.94 26 GLU B CA 1
ATOM 1652 C C . GLU B 1 26 ? -10.102 -18.875 -13.945 1 95.94 26 GLU B C 1
ATOM 1654 O O . GLU B 1 26 ? -8.984 -18.672 -14.43 1 95.94 26 GLU B O 1
ATOM 1659 N N . THR B 1 27 ? -10.297 -19.234 -12.641 1 97.38 27 THR B N 1
ATOM 1660 C CA . THR B 1 27 ? -9.148 -19.375 -11.758 1 97.38 27 THR B CA 1
ATOM 1661 C C . THR B 1 27 ? -9.281 -20.625 -10.891 1 97.38 27 THR B C 1
ATOM 1663 O O . THR B 1 27 ? -10.344 -20.891 -10.336 1 97.38 27 THR B O 1
ATOM 1666 N N . VAL B 1 28 ? -8.266 -21.391 -10.828 1 97.75 28 VAL B N 1
ATOM 1667 C CA . VAL B 1 28 ? -8.109 -22.406 -9.797 1 97.75 28 VAL B CA 1
ATOM 1668 C C . VAL B 1 28 ? -7.168 -21.891 -8.711 1 97.75 28 VAL B C 1
ATOM 1670 O O . VAL B 1 28 ? -6 -21.609 -8.977 1 97.75 28 VAL B O 1
ATOM 1673 N N . VAL B 1 29 ? -7.691 -21.766 -7.547 1 98.38 29 VAL B N 1
ATOM 1674 C CA . VAL B 1 29 ? -6.898 -21.312 -6.406 1 98.38 29 VAL B CA 1
ATOM 1675 C C . VAL B 1 29 ? -6.301 -22.516 -5.684 1 98.38 29 VAL B C 1
ATOM 1677 O O . VAL B 1 29 ? -7.016 -23.453 -5.324 1 98.38 29 VAL B O 1
ATOM 1680 N N . ILE B 1 30 ? -4.98 -22.453 -5.555 1 98.19 30 ILE B N 1
ATOM 1681 C CA . ILE B 1 30 ? -4.297 -23.453 -4.738 1 98.19 30 ILE B CA 1
ATOM 1682 C C . ILE B 1 30 ? -3.982 -22.875 -3.365 1 98.19 30 ILE B C 1
ATOM 1684 O O . ILE B 1 30 ? -3.188 -21.938 -3.25 1 98.19 30 ILE B O 1
ATOM 1688 N N . GLU B 1 31 ? -4.625 -23.375 -2.314 1 97.44 31 GLU B N 1
ATOM 1689 C CA . GLU B 1 31 ? -4.285 -23.078 -0.929 1 97.44 31 GLU B CA 1
ATOM 1690 C C . GLU B 1 31 ? -3.453 -24.188 -0.306 1 97.44 31 GLU B C 1
ATOM 1692 O O . GLU B 1 31 ? -3.205 -25.219 -0.945 1 97.44 31 GLU B O 1
ATOM 1697 N N . ARG B 1 32 ? -3.053 -23.984 0.857 1 95.06 32 ARG B N 1
ATOM 1698 C CA . ARG B 1 32 ? 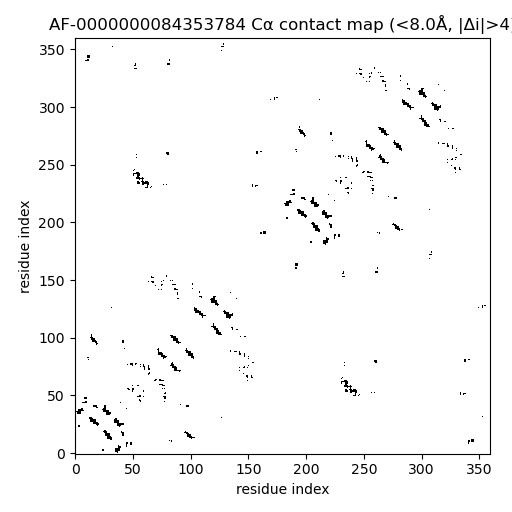-2.215 -24.953 1.551 1 95.06 32 ARG B CA 1
ATOM 1699 C C . ARG B 1 32 ? -2.922 -26.297 1.674 1 95.06 32 ARG B C 1
ATOM 1701 O O . ARG B 1 32 ? -2.293 -27.344 1.544 1 95.06 32 ARG B O 1
ATOM 1708 N N . ASN B 1 33 ? -4.305 -26.188 1.865 1 93.62 33 ASN B N 1
ATOM 1709 C CA . ASN B 1 33 ? -4.992 -27.422 2.221 1 93.62 33 ASN B CA 1
ATOM 1710 C C . ASN B 1 33 ? -6.145 -27.719 1.266 1 93.62 33 ASN B C 1
ATOM 1712 O O . ASN B 1 33 ? -6.84 -28.719 1.416 1 93.62 33 ASN B O 1
ATOM 1716 N N . ARG B 1 34 ? -6.336 -26.797 0.341 1 94.62 34 ARG B N 1
ATOM 1717 C CA . ARG B 1 34 ? -7.477 -27.031 -0.535 1 94.62 34 ARG B CA 1
ATOM 1718 C C . ARG B 1 34 ? -7.312 -26.297 -1.862 1 94.62 34 ARG B C 1
ATOM 1720 O O . ARG B 1 34 ? -6.391 -25.5 -2.023 1 94.62 34 ARG B O 1
ATOM 1727 N N . GLN B 1 35 ? -8.172 -26.75 -2.764 1 96.5 35 GLN B N 1
ATOM 1728 C CA . GLN B 1 35 ? -8.297 -26.109 -4.066 1 96.5 35 GLN B CA 1
ATOM 1729 C C . GLN B 1 35 ? -9.688 -25.5 -4.25 1 96.5 35 GLN B C 1
ATOM 1731 O O . GLN B 1 35 ? -10.688 -26.094 -3.832 1 96.5 35 GLN B O 1
ATOM 1736 N N . LEU B 1 36 ? -9.719 -24.297 -4.82 1 97.62 36 LEU B N 1
ATOM 1737 C CA . LEU B 1 36 ? -10.984 -23.609 -5.082 1 97.62 36 LEU B CA 1
ATOM 1738 C C . LEU B 1 36 ? -11.086 -23.219 -6.547 1 97.62 36 LEU B C 1
ATOM 1740 O O . LEU B 1 36 ? -10.07 -23.016 -7.215 1 97.62 36 LEU B O 1
ATOM 1744 N N . TYR B 1 37 ? -12.32 -23.156 -6.992 1 97.81 37 TYR B N 1
ATOM 1745 C CA . TYR B 1 37 ? -12.617 -22.734 -8.352 1 97.81 37 TYR B CA 1
ATOM 1746 C C . TYR B 1 37 ? -13.375 -21.406 -8.359 1 97.81 37 TYR B C 1
ATOM 1748 O O . TYR B 1 37 ? -14.445 -21.297 -7.758 1 97.81 37 TYR B O 1
ATOM 1756 N N . ILE B 1 38 ? -12.789 -20.438 -9.047 1 97.94 38 ILE B N 1
ATOM 1757 C CA . ILE B 1 38 ? -13.297 -19.062 -8.938 1 97.94 38 ILE B CA 1
ATOM 1758 C C . ILE B 1 38 ? -13.672 -18.547 -10.328 1 97.94 38 ILE B C 1
ATOM 1760 O O . ILE B 1 38 ? -12.938 -18.75 -11.297 1 97.94 38 ILE B O 1
ATOM 1764 N N . LYS B 1 39 ? -14.703 -17.828 -10.43 1 97.06 39 LYS B N 1
ATOM 1765 C CA . LYS B 1 39 ? -15.211 -17.297 -11.695 1 97.06 39 LYS B CA 1
ATOM 1766 C C . LYS B 1 39 ? -14.305 -16.203 -12.234 1 97.06 39 LYS B C 1
ATOM 1768 O O . LYS B 1 39 ? -14.109 -16.078 -13.445 1 97.06 39 LYS B O 1
ATOM 1773 N N . ARG B 1 40 ? -13.695 -15.43 -11.414 1 96.25 40 ARG B N 1
ATOM 1774 C CA . ARG B 1 40 ? -12.906 -14.258 -11.805 1 96.25 40 ARG B CA 1
ATOM 1775 C C . ARG B 1 40 ? -11.5 -14.664 -12.219 1 96.25 40 ARG B C 1
ATOM 1777 O O . ARG B 1 40 ? -10.914 -15.586 -11.641 1 96.25 40 ARG B O 1
ATOM 1784 N N . PRO B 1 41 ? -10.945 -13.938 -13.164 1 95.94 41 PRO B N 1
ATOM 1785 C CA . PRO B 1 41 ? -9.57 -14.25 -13.562 1 95.94 41 PRO B CA 1
ATOM 1786 C C . PRO B 1 41 ? -8.547 -13.891 -12.492 1 95.94 41 PRO B C 1
ATOM 1788 O O . PRO B 1 41 ? -8.812 -13.047 -11.641 1 95.94 41 PRO B O 1
ATOM 1791 N N . PRO B 1 42 ? -7.391 -14.453 -12.539 1 97.25 42 PRO B N 1
ATOM 1792 C CA . PRO B 1 42 ? -6.379 -14.266 -11.492 1 97.25 42 PRO B CA 1
ATOM 1793 C C . PRO B 1 42 ? -6.012 -12.797 -11.289 1 97.25 42 PRO B C 1
ATOM 1795 O O . PRO B 1 42 ? -5.922 -12.336 -10.148 1 97.25 42 PRO B O 1
ATOM 1798 N N . LEU B 1 43 ? -5.848 -12.047 -12.367 1 97.06 43 LEU B N 1
ATOM 1799 C CA . LEU B 1 43 ? -5.418 -10.656 -12.242 1 97.06 43 LEU B CA 1
ATOM 1800 C C . LEU B 1 43 ? -6.457 -9.836 -11.492 1 97.06 43 LEU B C 1
ATOM 1802 O O . LEU B 1 43 ? -6.105 -8.945 -10.703 1 97.06 43 LEU B O 1
ATOM 1806 N N . GLN B 1 44 ? -7.691 -10.117 -11.734 1 97.06 44 GLN B N 1
ATOM 1807 C CA . GLN B 1 44 ? -8.742 -9.391 -11.031 1 97.06 44 GLN B CA 1
ATOM 1808 C C . GLN B 1 44 ? -8.711 -9.688 -9.531 1 97.06 44 GLN B C 1
ATOM 1810 O O . GLN B 1 44 ? -8.969 -8.805 -8.711 1 97.06 44 GLN B O 1
ATOM 1815 N N . LEU B 1 45 ? -8.383 -10.906 -9.18 1 98 45 LEU B N 1
ATOM 1816 C CA . LEU B 1 45 ? -8.258 -11.273 -7.773 1 98 45 LEU B CA 1
ATOM 1817 C C . LEU B 1 45 ? -7.094 -10.531 -7.125 1 98 45 LEU B C 1
ATOM 1819 O O . LEU B 1 45 ? -7.199 -10.07 -5.984 1 98 45 LEU B O 1
ATOM 1823 N N . ILE B 1 46 ? -6.016 -10.375 -7.871 1 98.31 46 ILE B N 1
ATOM 1824 C CA . ILE B 1 46 ? -4.848 -9.641 -7.398 1 98.31 46 ILE B CA 1
ATOM 1825 C C . ILE B 1 46 ? -5.215 -8.172 -7.18 1 98.31 46 ILE B C 1
ATOM 1827 O O . ILE B 1 46 ? -4.902 -7.598 -6.133 1 98.31 46 ILE B O 1
ATOM 1831 N N . LYS B 1 47 ? -5.875 -7.586 -8.18 1 98.19 47 LYS B N 1
ATOM 1832 C CA . LYS B 1 47 ? -6.273 -6.184 -8.109 1 98.19 47 LYS B CA 1
ATOM 1833 C C . LYS B 1 47 ? -7.172 -5.93 -6.898 1 98.19 47 LYS B C 1
ATOM 1835 O O . LYS B 1 47 ? -6.953 -4.977 -6.148 1 98.19 47 LYS B O 1
ATOM 1840 N N . ASN B 1 48 ? -8.086 -6.793 -6.676 1 97.62 48 ASN B N 1
ATOM 1841 C CA . ASN B 1 48 ? -9.008 -6.652 -5.551 1 97.62 48 ASN B CA 1
ATOM 1842 C C . ASN B 1 48 ? -8.281 -6.785 -4.215 1 97.62 48 ASN B C 1
ATOM 1844 O O . ASN B 1 48 ? -8.555 -6.035 -3.277 1 97.62 48 ASN B O 1
ATOM 1848 N N . ALA B 1 49 ? -7.434 -7.707 -4.16 1 97.5 49 ALA B N 1
ATOM 1849 C CA . ALA B 1 49 ? -6.688 -7.93 -2.926 1 97.5 49 ALA B CA 1
ATOM 1850 C C . ALA B 1 49 ? -5.809 -6.727 -2.588 1 97.5 49 ALA B C 1
ATOM 1852 O O . ALA B 1 49 ? -5.684 -6.352 -1.421 1 97.5 49 ALA B O 1
ATOM 1853 N N . CYS B 1 50 ? -5.215 -6.137 -3.605 1 98.06 50 CYS B N 1
ATOM 1854 C CA . CYS B 1 50 ? -4.414 -4.934 -3.404 1 98.06 50 CYS B CA 1
ATOM 1855 C C . CYS B 1 50 ? -5.262 -3.807 -2.83 1 98.06 50 CYS B C 1
ATOM 1857 O O . CYS B 1 50 ? -4.859 -3.148 -1.869 1 98.06 50 CYS B O 1
ATOM 1859 N N . LEU B 1 51 ? -6.41 -3.59 -3.383 1 97.5 51 LEU B N 1
ATOM 1860 C CA . LEU B 1 51 ? -7.301 -2.547 -2.893 1 97.5 51 LEU B CA 1
ATOM 1861 C C . LEU B 1 51 ? -7.691 -2.803 -1.44 1 97.5 51 LEU B C 1
ATOM 1863 O O . LEU B 1 51 ? -7.645 -1.891 -0.611 1 97.5 51 LEU B O 1
ATOM 1867 N N . ASN B 1 52 ? -8.008 -4.047 -1.188 1 95.81 52 ASN B N 1
ATOM 1868 C CA . ASN B 1 52 ? -8.391 -4.422 0.169 1 95.81 52 ASN B CA 1
ATOM 1869 C C . ASN B 1 52 ? -7.258 -4.168 1.16 1 95.81 52 ASN B C 1
ATOM 1871 O O . ASN B 1 52 ? -7.504 -3.82 2.316 1 95.81 52 ASN B O 1
ATOM 1875 N N . ALA B 1 53 ? -6.062 -4.27 0.641 1 96 53 ALA B N 1
ATOM 1876 C CA . ALA B 1 53 ? -4.895 -4.137 1.513 1 96 53 ALA B CA 1
ATOM 1877 C C . ALA B 1 53 ? -4.355 -2.711 1.496 1 96 53 ALA B C 1
ATOM 1879 O O . ALA B 1 53 ? -3.271 -2.445 2.02 1 96 53 ALA B O 1
ATOM 1880 N N . GLY B 1 54 ? -5.008 -1.801 0.873 1 96.75 54 GLY B N 1
ATOM 1881 C CA . GLY B 1 54 ? -4.707 -0.396 1.103 1 96.75 54 GLY B CA 1
ATOM 1882 C C . GLY B 1 54 ? -4.062 0.28 -0.092 1 96.75 54 GLY B C 1
ATOM 1883 O O . GLY B 1 54 ? -3.496 1.367 0.035 1 96.75 54 GLY B O 1
ATOM 1884 N N . SER B 1 55 ? -4.047 -0.319 -1.217 1 98.12 55 SER B N 1
ATOM 1885 C CA . SER B 1 55 ? -3.529 0.32 -2.422 1 98.12 55 SER B CA 1
ATOM 1886 C C . SER B 1 55 ? -4.078 -0.343 -3.68 1 98.12 55 SER B C 1
ATOM 1888 O O . SER B 1 55 ? -4.543 -1.483 -3.635 1 98.12 55 SER B O 1
ATOM 1890 N N . SER B 1 56 ? -3.955 0.392 -4.746 1 98.56 56 SER B N 1
ATOM 1891 C CA . SER B 1 56 ? -4.285 -0.211 -6.031 1 98.56 56 SER B CA 1
ATOM 1892 C C . SER B 1 56 ? -3.15 -1.097 -6.535 1 98.56 56 SER B C 1
ATOM 1894 O O . SER B 1 56 ? -2.016 -0.988 -6.066 1 98.56 56 SER B O 1
ATOM 1896 N N . TYR B 1 57 ? -3.479 -1.979 -7.48 1 98.5 57 TYR B N 1
ATOM 1897 C CA . TYR B 1 57 ? -2.508 -2.793 -8.203 1 98.5 57 TYR B CA 1
ATOM 1898 C C . TYR B 1 57 ? -1.422 -1.925 -8.828 1 98.5 57 TYR B C 1
ATOM 1900 O O . TYR B 1 57 ? -0.23 -2.174 -8.633 1 98.5 57 TYR B O 1
ATOM 1908 N N . ASP B 1 58 ? -1.849 -0.856 -9.461 1 98.44 58 ASP B N 1
ATOM 1909 C CA . ASP B 1 58 ? -0.901 0.025 -10.141 1 98.44 58 ASP B CA 1
ATOM 1910 C C . ASP B 1 58 ? -0.024 0.764 -9.125 1 98.44 58 ASP B C 1
ATOM 1912 O O . ASP B 1 58 ? 1.147 1.034 -9.398 1 98.44 58 ASP B O 1
ATOM 1916 N N . GLY B 1 59 ? -0.605 1.09 -8.039 1 98.56 59 GLY B N 1
ATOM 1917 C CA . GLY B 1 59 ? 0.18 1.722 -6.992 1 98.56 59 GLY B CA 1
ATOM 1918 C C . GLY B 1 59 ? 1.281 0.829 -6.453 1 98.56 59 GLY B C 1
ATOM 1919 O O . GLY B 1 59 ? 2.408 1.283 -6.242 1 98.56 59 GLY B O 1
ATOM 1920 N N . ARG B 1 60 ? 0.908 -0.404 -6.199 1 98.62 60 ARG B N 1
ATOM 1921 C CA . ARG B 1 60 ? 1.896 -1.382 -5.754 1 98.62 60 ARG B CA 1
ATOM 1922 C C . ARG B 1 60 ? 2.986 -1.573 -6.801 1 98.62 60 ARG B C 1
ATOM 1924 O O . ARG B 1 60 ? 4.176 -1.595 -6.473 1 98.62 60 ARG B O 1
ATOM 1931 N N . ARG B 1 61 ? 2.533 -1.717 -8.062 1 98.31 61 ARG B N 1
ATOM 1932 C CA . ARG B 1 61 ? 3.455 -1.876 -9.18 1 98.31 61 ARG B CA 1
ATOM 1933 C C . ARG B 1 61 ? 4.438 -0.713 -9.25 1 98.31 61 ARG B C 1
ATOM 1935 O O . ARG B 1 61 ? 5.645 -0.921 -9.391 1 98.31 61 ARG B O 1
ATOM 1942 N N . SER B 1 62 ? 3.992 0.495 -9.062 1 98.31 62 SER B N 1
ATOM 1943 C CA . SER B 1 62 ? 4.82 1.696 -9.109 1 98.31 62 SER B CA 1
ATOM 1944 C C . SER B 1 62 ? 5.859 1.693 -7.992 1 98.31 62 SER B C 1
ATOM 1946 O O . SER B 1 62 ? 7.004 2.105 -8.203 1 98.31 62 SER B O 1
ATOM 1948 N N . ALA B 1 63 ? 5.484 1.266 -6.848 1 98 63 ALA B N 1
ATOM 1949 C CA . ALA B 1 63 ? 6.41 1.227 -5.719 1 98 63 ALA B CA 1
ATOM 1950 C C . ALA B 1 63 ? 7.539 0.232 -5.973 1 98 63 ALA B C 1
ATOM 1952 O O . ALA B 1 63 ? 8.703 0.507 -5.656 1 98 63 ALA B O 1
ATOM 1953 N N . VAL B 1 64 ? 7.195 -0.954 -6.516 1 98.12 64 VAL B N 1
ATOM 1954 C CA . VAL B 1 64 ? 8.211 -1.958 -6.805 1 98.12 64 VAL B CA 1
ATOM 1955 C C . VAL B 1 64 ? 9.18 -1.428 -7.863 1 98.12 64 VAL B C 1
ATOM 1957 O O . VAL B 1 64 ? 10.391 -1.581 -7.738 1 98.12 64 VAL B O 1
ATOM 1960 N N . ILE B 1 65 ? 8.602 -0.823 -8.883 1 98.06 65 ILE B N 1
ATOM 1961 C CA . ILE B 1 65 ? 9.445 -0.23 -9.914 1 98.06 65 ILE B CA 1
ATOM 1962 C C . ILE B 1 65 ? 10.375 0.809 -9.289 1 98.06 65 ILE B C 1
ATOM 1964 O O . ILE B 1 65 ? 11.562 0.858 -9.609 1 98.06 65 ILE B O 1
ATOM 1968 N N . TYR B 1 66 ? 9.867 1.615 -8.406 1 96.81 66 TYR B N 1
ATOM 1969 C CA . TYR B 1 66 ? 10.617 2.652 -7.711 1 96.81 66 TYR B CA 1
ATOM 1970 C C . TYR B 1 66 ? 11.797 2.055 -6.957 1 96.81 66 TYR B C 1
ATOM 1972 O O . TYR B 1 66 ? 12.914 2.58 -7.016 1 96.81 66 TYR B O 1
ATOM 1980 N N . HIS B 1 67 ? 11.641 0.919 -6.285 1 95.88 67 HIS B N 1
ATOM 1981 C CA . HIS B 1 67 ? 12.656 0.33 -5.418 1 95.88 67 HIS B CA 1
ATOM 1982 C C . HIS B 1 67 ? 13.633 -0.527 -6.215 1 95.88 67 HIS B C 1
ATOM 1984 O O . HIS B 1 67 ? 14.797 -0.649 -5.848 1 95.88 67 HIS B O 1
ATOM 1990 N N . THR B 1 68 ? 13.125 -1.163 -7.34 1 96.06 68 THR B N 1
ATOM 1991 C CA . THR B 1 68 ? 13.93 -2.229 -7.93 1 96.06 68 THR B CA 1
ATOM 1992 C C . THR B 1 68 ? 14.305 -1.891 -9.367 1 96.06 68 THR B C 1
ATOM 1994 O O . THR B 1 68 ? 15.219 -2.492 -9.938 1 96.06 68 THR B O 1
ATOM 1997 N N . GLY B 1 69 ? 13.531 -1.051 -10 1 95.56 69 GLY B N 1
ATOM 1998 C CA . GLY B 1 69 ? 13.781 -0.718 -11.391 1 95.56 69 GLY B CA 1
ATOM 1999 C C . GLY B 1 69 ? 13.164 -1.703 -12.359 1 95.56 69 GLY B C 1
ATOM 2000 O O . GLY B 1 69 ? 13.18 -1.486 -13.578 1 95.56 69 GLY B O 1
ATOM 2001 N N . SER B 1 70 ? 12.586 -2.805 -11.875 1 92.06 70 SER B N 1
ATOM 2002 C CA . SER B 1 70 ? 11.969 -3.822 -12.719 1 92.06 70 SER B CA 1
ATOM 2003 C C . SER B 1 70 ? 10.68 -3.311 -13.344 1 92.06 70 SER B C 1
ATOM 2005 O O . SER B 1 70 ? 9.734 -2.951 -12.633 1 92.06 70 SER B O 1
ATOM 2007 N N . LYS B 1 71 ? 10.531 -3.385 -14.664 1 94.38 71 LYS B N 1
ATOM 2008 C CA . LYS B 1 71 ? 9.375 -2.781 -15.32 1 94.38 71 LYS B CA 1
ATOM 2009 C C . LYS B 1 71 ? 8.492 -3.846 -15.969 1 94.38 71 LYS B C 1
ATOM 2011 O O . LYS B 1 71 ? 7.348 -3.572 -16.328 1 94.38 71 LYS B O 1
ATOM 2016 N N . LYS B 1 72 ? 9.008 -5.027 -16.172 1 94.06 72 LYS B N 1
ATOM 2017 C CA . LYS B 1 72 ? 8.273 -6.117 -16.812 1 94.06 72 LYS B CA 1
ATOM 2018 C C . LYS B 1 72 ? 7.992 -7.242 -15.82 1 94.06 72 LYS B C 1
ATOM 2020 O O . LYS B 1 72 ? 8.867 -7.621 -15.039 1 94.06 72 LYS B O 1
ATOM 2025 N N . LYS B 1 73 ? 6.742 -7.777 -15.906 1 95.88 73 LYS B N 1
ATOM 2026 C CA . LYS B 1 73 ? 6.332 -8.859 -15.016 1 95.88 73 LYS B CA 1
ATOM 2027 C C . LYS B 1 73 ? 6.672 -8.531 -13.562 1 95.88 73 LYS B C 1
ATOM 2029 O O . LYS B 1 73 ? 7.281 -9.344 -12.867 1 95.88 73 LYS B O 1
ATOM 2034 N N . VAL B 1 74 ? 6.328 -7.336 -13.203 1 97.56 74 VAL B N 1
ATOM 2035 C CA . VAL B 1 74 ? 6.676 -6.766 -11.906 1 97.56 74 VAL B CA 1
ATOM 2036 C C . VAL B 1 74 ? 6.031 -7.582 -10.789 1 97.56 74 VAL B C 1
ATOM 2038 O O . VAL B 1 74 ? 4.832 -7.863 -10.836 1 97.56 74 VAL B O 1
ATOM 2041 N N . PRO B 1 75 ? 6.855 -8.062 -9.82 1 97.88 75 PRO B N 1
ATOM 2042 C CA . PRO B 1 75 ? 6.227 -8.656 -8.641 1 97.88 75 PRO B CA 1
ATOM 2043 C C . PRO B 1 75 ? 5.281 -7.684 -7.93 1 97.88 75 PRO B C 1
ATOM 2045 O O . PRO B 1 75 ? 5.477 -6.469 -7.992 1 97.88 75 PRO B O 1
ATOM 2048 N N . ILE B 1 76 ? 4.293 -8.211 -7.285 1 98.69 76 ILE B N 1
ATOM 2049 C CA . ILE B 1 76 ? 3.303 -7.355 -6.637 1 98.69 76 ILE B CA 1
ATOM 2050 C C . ILE B 1 76 ? 3.258 -7.664 -5.145 1 98.69 76 ILE B C 1
ATOM 2052 O O . ILE B 1 76 ? 2.98 -8.797 -4.742 1 98.69 76 ILE B O 1
ATOM 2056 N N . PRO B 1 77 ? 3.631 -6.676 -4.293 1 98.25 77 PRO B N 1
ATOM 2057 C CA . PRO B 1 77 ? 3.293 -6.816 -2.873 1 98.25 77 PRO B CA 1
ATOM 2058 C C . PRO B 1 77 ? 1.799 -6.656 -2.605 1 98.25 77 PRO B C 1
ATOM 2060 O O . PRO B 1 77 ? 1.339 -5.562 -2.275 1 98.25 77 PRO B O 1
ATOM 2063 N N . VAL B 1 78 ? 1.112 -7.695 -2.742 1 97.94 78 VAL B N 1
ATOM 2064 C CA . VAL B 1 78 ? -0.345 -7.691 -2.68 1 97.94 78 VAL B CA 1
ATOM 2065 C C . VAL B 1 78 ? -0.802 -7.145 -1.328 1 97.94 78 VAL B C 1
ATOM 2067 O O . VAL B 1 78 ? -1.716 -6.32 -1.263 1 97.94 78 VAL B O 1
ATOM 2070 N N . SER B 1 79 ? -0.231 -7.609 -0.314 1 95.69 79 SER B N 1
ATOM 2071 C CA . SER B 1 79 ? -0.427 -7.156 1.06 1 95.69 79 SER B CA 1
ATOM 2072 C C . SER B 1 79 ? 0.885 -7.16 1.836 1 95.69 79 SER B C 1
ATOM 2074 O O . SER B 1 79 ? 1.191 -8.125 2.543 1 95.69 79 SER B O 1
ATOM 2076 N N . PRO B 1 80 ? 1.641 -6.066 1.722 1 93.38 80 PRO B N 1
ATOM 2077 C CA . PRO B 1 80 ? 2.955 -6.055 2.369 1 93.38 80 PRO B CA 1
ATOM 2078 C C . PRO B 1 80 ? 2.867 -6.203 3.885 1 93.38 80 PRO B C 1
ATOM 2080 O O . PRO B 1 80 ? 3.736 -6.832 4.496 1 93.38 80 PRO B O 1
ATOM 2083 N N . GLU B 1 81 ? 1.829 -5.652 4.461 1 89.06 81 GLU B N 1
ATOM 2084 C CA . GLU B 1 81 ? 1.657 -5.738 5.91 1 89.06 81 GLU B CA 1
ATOM 2085 C C . GLU B 1 81 ? 1.567 -7.188 6.371 1 89.06 81 GLU B C 1
ATOM 2087 O O . GLU B 1 81 ? 1.962 -7.516 7.492 1 89.06 81 GLU B O 1
ATOM 2092 N N . ASN B 1 82 ? 1.099 -8.039 5.516 1 92 82 ASN B N 1
ATOM 2093 C CA . ASN B 1 82 ? 0.946 -9.453 5.844 1 92 82 ASN B CA 1
ATOM 2094 C C . ASN B 1 82 ? 1.995 -10.305 5.141 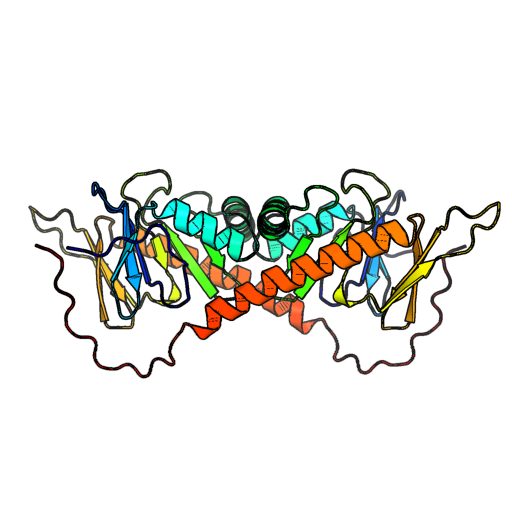1 92 82 ASN B C 1
ATOM 2096 O O . ASN B 1 82 ? 1.882 -11.531 5.105 1 92 82 ASN B O 1
ATOM 2100 N N . ASN B 1 83 ? 2.939 -9.68 4.531 1 93.38 83 ASN B N 1
ATOM 2101 C CA . ASN B 1 83 ? 4.027 -10.328 3.811 1 93.38 83 ASN B CA 1
ATOM 2102 C C . ASN B 1 83 ? 3.498 -11.211 2.684 1 93.38 83 ASN B C 1
ATOM 2104 O O . ASN B 1 83 ? 3.943 -12.352 2.52 1 93.38 83 ASN B O 1
ATOM 2108 N N . ILE B 1 84 ? 2.498 -10.758 2 1 96.69 84 ILE B N 1
ATOM 2109 C CA . ILE B 1 84 ? 1.941 -11.453 0.848 1 96.69 84 ILE B CA 1
ATOM 2110 C C . ILE B 1 84 ? 2.467 -10.828 -0.44 1 96.69 84 ILE B C 1
ATOM 2112 O O . ILE B 1 84 ? 1.978 -9.781 -0.871 1 96.69 84 ILE B O 1
ATOM 2116 N N . PHE B 1 85 ? 3.424 -11.5 -1.048 1 98.5 85 PHE B N 1
ATOM 2117 C CA . PHE B 1 85 ? 4.035 -11.102 -2.312 1 98.5 85 PHE B CA 1
ATOM 2118 C C . PHE B 1 85 ? 3.785 -12.156 -3.385 1 98.5 85 PHE B C 1
ATOM 2120 O O . PHE B 1 85 ? 3.881 -13.359 -3.117 1 98.5 85 PHE B O 1
ATOM 2127 N N . ALA B 1 86 ? 3.434 -11.703 -4.57 1 98.69 86 ALA B N 1
ATOM 2128 C CA . ALA B 1 86 ? 3.184 -12.625 -5.676 1 98.69 86 ALA B CA 1
ATOM 2129 C C . ALA B 1 86 ? 3.857 -12.141 -6.957 1 98.69 86 ALA B C 1
ATOM 2131 O O . ALA B 1 86 ? 4.133 -10.953 -7.109 1 98.69 86 ALA B O 1
ATOM 2132 N N . PHE B 1 87 ? 4.18 -13.078 -7.824 1 98.62 87 PHE B N 1
ATOM 2133 C CA . PHE B 1 87 ? 4.707 -12.703 -9.133 1 98.62 87 PHE B CA 1
ATOM 2134 C C . PHE B 1 87 ? 3.963 -13.43 -10.242 1 98.62 87 PHE B C 1
ATOM 2136 O O . PHE B 1 87 ? 3.521 -14.57 -10.062 1 98.62 87 PHE B O 1
ATOM 2143 N N . PRO B 1 88 ? 3.768 -12.766 -11.367 1 97.94 88 PRO B N 1
ATOM 2144 C CA . PRO B 1 88 ? 3.203 -13.414 -12.547 1 97.94 88 PRO B CA 1
ATOM 2145 C C . PRO B 1 88 ? 4.211 -14.312 -13.266 1 97.94 88 PRO B C 1
ATOM 2147 O O . PRO B 1 88 ? 5.402 -13.992 -13.305 1 97.94 88 PRO B O 1
ATOM 2150 N N . THR B 1 89 ? 3.789 -15.406 -13.797 1 96.38 89 THR B N 1
ATOM 2151 C CA . THR B 1 89 ? 4.676 -16.328 -14.492 1 96.38 89 THR B CA 1
ATOM 2152 C C . THR B 1 89 ? 4.926 -15.875 -15.922 1 96.38 89 THR B C 1
ATOM 2154 O O . THR B 1 89 ? 5.852 -16.359 -16.578 1 96.38 89 THR B O 1
ATOM 2157 N N . CYS B 1 90 ? 4.125 -15.039 -16.406 1 93.5 90 CYS B N 1
ATOM 2158 C CA . CYS B 1 90 ? 4.234 -14.383 -17.703 1 93.5 90 CYS B CA 1
ATOM 2159 C C . CYS B 1 90 ? 3.627 -12.984 -17.656 1 93.5 90 CYS B C 1
ATOM 2161 O O . CYS B 1 90 ? 3.441 -12.414 -16.594 1 93.5 90 CYS B O 1
ATOM 2163 N N . SER B 1 91 ? 3.449 -12.398 -18.797 1 92 91 SER B N 1
ATOM 2164 C CA . SER B 1 91 ? 2.846 -11.07 -18.797 1 92 91 SER B CA 1
ATOM 2165 C C . SER B 1 91 ? 1.43 -11.102 -18.234 1 92 91 SER B C 1
ATOM 2167 O O . SER B 1 91 ? 0.598 -11.898 -18.672 1 92 91 SER B O 1
ATOM 2169 N N . PRO B 1 92 ? 1.131 -10.211 -17.281 1 89.56 92 PRO B N 1
ATOM 2170 C CA . PRO B 1 92 ? -0.162 -10.25 -16.594 1 89.56 92 PRO B CA 1
ATOM 2171 C C . PRO B 1 92 ? -1.343 -10.109 -17.547 1 89.56 92 PRO B C 1
ATOM 2173 O O . PRO B 1 92 ? -2.432 -10.617 -17.266 1 89.56 92 PRO B O 1
ATOM 2176 N N . ASP B 1 93 ? -1.172 -9.5 -18.641 1 84.06 93 ASP B N 1
ATOM 2177 C CA . ASP B 1 93 ? -2.27 -9.227 -19.578 1 84.06 93 ASP B CA 1
ATOM 2178 C C . ASP B 1 93 ? -2.494 -10.406 -20.516 1 84.06 93 ASP B C 1
ATOM 2180 O O . ASP B 1 93 ? -3.438 -10.398 -21.312 1 84.06 93 ASP B O 1
ATOM 2184 N N . THR B 1 94 ? -1.726 -11.406 -20.359 1 80.69 94 THR B N 1
ATOM 2185 C CA . THR B 1 94 ? -1.903 -12.586 -21.188 1 80.69 94 THR B CA 1
ATOM 2186 C C . THR B 1 94 ? -2.742 -13.641 -20.469 1 80.69 94 THR B C 1
ATOM 2188 O O . THR B 1 94 ? -2.699 -13.742 -19.25 1 80.69 94 THR B O 1
ATOM 2191 N N . LEU B 1 95 ? -3.531 -14.383 -21.266 1 71.44 95 LEU B N 1
ATOM 2192 C CA . LEU B 1 95 ? -4.527 -15.312 -20.734 1 71.44 95 LEU B CA 1
ATOM 2193 C C . LEU B 1 95 ? -3.861 -16.406 -19.906 1 71.44 95 LEU B C 1
ATOM 2195 O O . LEU B 1 95 ? -4.324 -16.734 -18.812 1 71.44 95 LEU B O 1
ATOM 2199 N N . PRO B 1 96 ? -2.791 -17.016 -20.219 1 84.31 96 PRO B N 1
ATOM 2200 C CA . PRO B 1 96 ? -2.285 -18.141 -19.453 1 84.31 96 PRO B CA 1
ATOM 2201 C C . PRO B 1 96 ? -1.431 -17.719 -18.266 1 84.31 96 PRO B C 1
ATOM 2203 O O . PRO B 1 96 ? -0.796 -18.562 -17.609 1 84.31 96 PRO B O 1
ATOM 2206 N N . CYS B 1 97 ? -1.599 -16.562 -17.812 1 92.81 97 CYS B N 1
ATOM 2207 C CA . CYS B 1 97 ? -0.676 -16.109 -16.766 1 92.81 97 CYS B CA 1
ATOM 2208 C C . CYS B 1 97 ? -1.131 -16.594 -15.398 1 92.81 97 CYS B C 1
ATOM 2210 O O . CYS B 1 97 ? -2.287 -16.391 -15.016 1 92.81 97 CYS B O 1
ATOM 2212 N N . ASN B 1 98 ? -0.248 -17.266 -14.719 1 97.44 98 ASN B N 1
ATOM 2213 C CA . ASN B 1 98 ? -0.466 -17.672 -13.336 1 97.44 98 ASN B CA 1
ATOM 2214 C C . ASN B 1 98 ? 0.22 -16.734 -12.352 1 97.44 98 ASN B C 1
ATOM 2216 O O . ASN B 1 98 ? 1.132 -16 -12.727 1 97.44 98 ASN B O 1
ATOM 2220 N N . TRP B 1 99 ? -0.229 -16.734 -11.125 1 98.56 99 TRP B N 1
ATOM 2221 C CA . TRP B 1 99 ? 0.401 -16 -10.039 1 98.56 99 TRP B CA 1
ATOM 2222 C C . TRP B 1 99 ? 0.868 -16.938 -8.938 1 98.56 99 TRP B C 1
ATOM 2224 O O . TRP B 1 99 ? 0.105 -17.781 -8.469 1 98.56 99 TRP B O 1
ATOM 2234 N N . ILE B 1 100 ? 2.105 -16.766 -8.562 1 98.75 100 ILE B N 1
ATOM 2235 C CA . ILE B 1 100 ? 2.717 -17.625 -7.555 1 98.75 100 ILE B CA 1
ATOM 2236 C C . ILE B 1 100 ? 3.094 -16.797 -6.328 1 98.75 100 ILE B C 1
ATOM 2238 O O . ILE B 1 100 ? 3.66 -15.703 -6.457 1 98.75 100 ILE B O 1
ATOM 2242 N N . PHE B 1 101 ? 2.777 -17.281 -5.176 1 98.69 101 PHE B N 1
ATOM 2243 C CA . PHE B 1 101 ? 2.996 -16.531 -3.945 1 98.69 101 PHE B CA 1
ATOM 2244 C C . PHE B 1 101 ? 4.316 -16.922 -3.299 1 98.69 101 PHE B C 1
ATOM 2246 O O . PHE B 1 101 ? 4.539 -18.094 -2.996 1 98.69 101 PHE B O 1
ATOM 2253 N N . LEU B 1 102 ? 5.129 -16 -3.049 1 98.5 102 LEU B N 1
ATOM 2254 C CA . LEU B 1 102 ? 6.551 -16.094 -2.73 1 98.5 102 LEU B CA 1
ATOM 2255 C C . LEU B 1 102 ? 6.77 -16.969 -1.498 1 98.5 102 LEU B C 1
ATOM 2257 O O . LEU B 1 102 ? 7.598 -17.891 -1.517 1 98.5 102 LEU B O 1
ATOM 2261 N N . GLU B 1 103 ? 5.988 -16.781 -0.459 1 97.38 103 GLU B N 1
ATOM 2262 C CA . GLU B 1 103 ? 6.238 -17.344 0.865 1 97.38 103 GLU B CA 1
ATOM 2263 C C . GLU B 1 103 ? 6.109 -18.859 0.853 1 97.38 103 GLU B C 1
ATOM 2265 O O . GLU B 1 103 ? 6.637 -19.547 1.735 1 97.38 103 GLU B O 1
ATOM 2270 N N . HIS B 1 104 ? 5.52 -19.391 -0.133 1 98.12 104 HIS B N 1
ATOM 2271 C CA . HIS B 1 104 ? 5.18 -20.812 -0.123 1 98.12 104 HIS B CA 1
ATOM 2272 C C . HIS B 1 104 ? 6.156 -21.609 -0.975 1 98.12 104 HIS B C 1
ATOM 2274 O O . HIS B 1 104 ? 6.152 -22.844 -0.933 1 98.12 104 HIS B O 1
ATOM 2280 N N . ILE B 1 105 ? 6.965 -20.969 -1.714 1 98.38 105 ILE B N 1
ATOM 2281 C CA . ILE B 1 105 ? 7.852 -21.656 -2.652 1 98.38 105 ILE B CA 1
ATOM 2282 C C . ILE B 1 105 ? 9.031 -22.266 -1.897 1 98.38 105 ILE B C 1
ATOM 2284 O O . ILE B 1 105 ? 9.703 -21.578 -1.123 1 98.38 105 ILE B O 1
ATOM 2288 N N . PHE B 1 106 ? 9.258 -23.484 -2.076 1 97.25 106 PHE B N 1
ATOM 2289 C CA . PHE B 1 106 ? 10.414 -24.188 -1.52 1 97.25 106 PHE B CA 1
ATOM 2290 C C . PHE B 1 106 ? 11.523 -24.312 -2.557 1 97.25 106 PHE B C 1
ATOM 2292 O O . PHE B 1 106 ? 12.68 -23.984 -2.277 1 97.25 106 PHE B O 1
ATOM 2299 N N . ASP B 1 107 ? 11.117 -24.688 -3.76 1 97.25 107 ASP B N 1
ATOM 2300 C CA . ASP B 1 107 ? 12.109 -24.922 -4.809 1 97.25 107 ASP B CA 1
ATOM 2301 C C . ASP B 1 107 ? 11.469 -24.828 -6.191 1 97.25 107 ASP B C 1
ATOM 2303 O O . ASP B 1 107 ? 10.25 -24.938 -6.328 1 97.25 107 ASP B O 1
ATOM 2307 N N . ILE B 1 108 ? 12.305 -24.578 -7.207 1 98.06 108 ILE B N 1
ATOM 2308 C CA . ILE B 1 108 ? 11.93 -24.609 -8.617 1 98.06 108 ILE B CA 1
ATOM 2309 C C . ILE B 1 108 ? 12.891 -25.531 -9.375 1 98.06 108 ILE B C 1
ATOM 2311 O O . ILE B 1 108 ? 14.102 -25.344 -9.336 1 98.06 108 ILE B O 1
ATOM 2315 N N . LYS B 1 109 ? 12.289 -26.5 -10.055 1 97 109 LYS B N 1
ATOM 2316 C CA . LYS B 1 109 ? 13.102 -27.5 -10.727 1 97 109 LYS B CA 1
ATOM 2317 C C . LYS B 1 109 ? 12.836 -27.516 -12.227 1 97 109 LYS B C 1
ATOM 2319 O O . LYS B 1 109 ? 11.719 -27.203 -12.672 1 97 109 LYS B O 1
ATOM 2324 N N . SER B 1 110 ? 13.844 -27.875 -12.914 1 95.31 110 SER B N 1
ATOM 2325 C CA . SER B 1 110 ? 13.672 -28.062 -14.352 1 95.31 110 SER B CA 1
ATOM 2326 C C . SER B 1 110 ? 13.195 -29.484 -14.664 1 95.31 110 SER B C 1
ATOM 2328 O O . SER B 1 110 ? 13.531 -30.422 -13.953 1 95.31 110 SER B O 1
ATOM 2330 N N . ILE B 1 111 ? 12.398 -29.578 -15.688 1 90.06 111 ILE B N 1
ATOM 2331 C CA . ILE B 1 111 ? 12.031 -30.875 -16.234 1 90.06 111 ILE B CA 1
ATOM 2332 C C . ILE B 1 111 ? 12.719 -31.094 -17.578 1 90.06 111 ILE B C 1
ATOM 2334 O O . ILE B 1 111 ? 12.617 -30.25 -18.469 1 90.06 111 ILE B O 1
ATOM 2338 N N . PRO B 1 112 ? 13.547 -32.25 -17.625 1 80.81 112 PRO B N 1
ATOM 2339 C CA . PRO B 1 112 ? 14.203 -32.531 -18.906 1 80.81 112 PRO B CA 1
ATOM 2340 C C . PRO B 1 112 ? 13.219 -32.625 -20.062 1 80.81 112 PRO B C 1
ATOM 2342 O O . PRO B 1 112 ? 12.102 -33.125 -19.891 1 80.81 112 PRO B O 1
ATOM 2345 N N . LYS B 1 113 ? 13.578 -31.688 -21.062 1 72.69 113 LYS B N 1
ATOM 2346 C CA . LYS B 1 113 ? 12.727 -31.609 -22.25 1 72.69 113 LYS B CA 1
ATOM 2347 C C . LYS B 1 113 ? 12.438 -33 -22.797 1 72.69 113 LYS B C 1
ATOM 2349 O O . LYS B 1 113 ? 13.359 -33.75 -23.156 1 72.69 113 LYS B O 1
ATOM 2354 N N . LYS B 1 114 ? 11.375 -33.562 -22.328 1 64.81 114 LYS B N 1
ATOM 2355 C CA . LYS B 1 114 ? 11.008 -34.75 -23.125 1 64.81 114 LYS B CA 1
ATOM 2356 C C . LYS B 1 114 ? 10.172 -34.344 -24.328 1 64.81 114 LYS B C 1
ATOM 2358 O O . LYS B 1 114 ? 9.508 -33.312 -24.328 1 64.81 114 LYS B O 1
ATOM 2363 N N . GLU B 1 115 ? 10.328 -34.938 -25.594 1 58.97 115 GLU B N 1
ATOM 2364 C CA . GLU B 1 115 ? 9.781 -34.688 -26.922 1 58.97 115 GLU B CA 1
ATOM 2365 C C . GLU B 1 115 ? 8.359 -34.156 -26.844 1 58.97 115 GLU B C 1
ATOM 2367 O O . GLU B 1 115 ? 7.973 -33.312 -27.656 1 58.97 115 GLU B O 1
ATOM 2372 N N . LYS B 1 116 ? 7.332 -34.594 -26.016 1 63.16 116 LYS B N 1
ATOM 2373 C CA . LYS B 1 116 ? 5.914 -34.281 -26.203 1 63.16 116 LYS B CA 1
ATOM 2374 C C . LYS B 1 116 ? 5.371 -33.469 -25.031 1 63.16 116 LYS B C 1
ATOM 2376 O O . LYS B 1 116 ? 4.164 -33.219 -24.938 1 63.16 116 LYS B O 1
ATOM 2381 N N . ASN B 1 117 ? 6.379 -32.812 -24.078 1 69.94 117 ASN B N 1
ATOM 2382 C CA . ASN B 1 117 ? 5.773 -32.219 -22.891 1 69.94 117 ASN B CA 1
ATOM 2383 C C . ASN B 1 117 ? 5.93 -30.703 -22.859 1 69.94 117 ASN B C 1
ATOM 2385 O O . ASN B 1 117 ? 7.016 -30.188 -23.109 1 69.94 117 ASN B O 1
ATOM 2389 N N . SER B 1 118 ? 4.695 -29.969 -22.844 1 86.69 118 SER B N 1
ATOM 2390 C CA . SER B 1 118 ? 4.672 -28.5 -22.75 1 86.69 118 SER B CA 1
ATOM 2391 C C . SER B 1 118 ? 5.152 -28.031 -21.391 1 86.69 118 SER B C 1
ATOM 2393 O O . SER B 1 118 ? 5.438 -26.844 -21.203 1 86.69 118 SER B O 1
ATOM 2395 N N . ILE B 1 119 ? 5.363 -29.047 -20.516 1 90.81 119 ILE B N 1
ATOM 2396 C CA . ILE B 1 119 ? 5.805 -28.703 -19.172 1 90.81 119 ILE B CA 1
ATOM 2397 C C . ILE B 1 119 ? 7.324 -28.562 -19.156 1 90.81 119 ILE B C 1
ATOM 2399 O O . ILE B 1 119 ? 8.047 -29.438 -19.609 1 90.81 119 ILE B O 1
ATOM 2403 N N . GLN B 1 120 ? 7.672 -27.406 -18.547 1 94 120 GLN B N 1
ATOM 2404 C CA . GLN B 1 120 ? 9.102 -27.109 -18.609 1 94 120 GLN B CA 1
ATOM 2405 C C . GLN B 1 120 ? 9.711 -27.062 -17.203 1 94 120 GLN B C 1
ATOM 2407 O O . GLN B 1 120 ? 10.93 -27.156 -17.047 1 94 120 GLN B O 1
ATOM 2412 N N . SER B 1 121 ? 8.914 -26.922 -16.203 1 96.25 121 SER B N 1
ATOM 2413 C CA . SER B 1 121 ? 9.445 -26.812 -14.844 1 96.25 121 SER B CA 1
ATOM 2414 C C . SER B 1 121 ? 8.398 -27.219 -13.812 1 96.25 121 SER B C 1
ATOM 2416 O O . SER B 1 121 ? 7.238 -27.453 -14.156 1 96.25 121 SER B O 1
ATOM 2418 N N . ILE B 1 122 ? 8.859 -27.406 -12.586 1 97 122 ILE B N 1
ATOM 2419 C CA . ILE B 1 122 ? 8.016 -27.75 -11.453 1 97 122 ILE B CA 1
ATOM 2420 C C . ILE B 1 122 ? 8.312 -26.797 -10.289 1 97 122 ILE B C 1
ATOM 2422 O O . ILE B 1 122 ? 9.469 -26.594 -9.922 1 97 122 ILE B O 1
ATOM 2426 N N . ILE B 1 123 ? 7.277 -26.203 -9.789 1 98.19 123 ILE B N 1
ATOM 2427 C CA . ILE B 1 123 ? 7.387 -25.484 -8.531 1 98.19 123 ILE B CA 1
ATOM 2428 C C . ILE B 1 123 ? 7.055 -26.406 -7.367 1 98.19 123 ILE B C 1
ATOM 2430 O O . ILE B 1 123 ? 6 -27.062 -7.363 1 98.19 123 ILE B O 1
ATOM 2434 N N . VAL B 1 124 ? 7.957 -26.469 -6.402 1 97.56 124 VAL B N 1
ATOM 2435 C CA . VAL B 1 124 ? 7.746 -27.25 -5.188 1 97.56 124 VAL B CA 1
ATOM 2436 C C . VAL B 1 124 ? 7.465 -26.312 -4.012 1 97.56 124 VAL B C 1
ATOM 2438 O O . VAL B 1 124 ? 8.258 -25.422 -3.725 1 97.56 124 VAL B O 1
ATOM 2441 N N . PHE B 1 125 ? 6.348 -26.594 -3.354 1 97.75 125 PHE B N 1
ATOM 2442 C CA . PHE B 1 125 ? 5.984 -25.766 -2.209 1 97.75 125 PHE B CA 1
ATOM 2443 C C . PHE B 1 125 ? 6.484 -26.391 -0.911 1 97.75 125 PHE B C 1
ATOM 2445 O O . PHE B 1 125 ? 6.824 -27.578 -0.875 1 97.75 125 PHE B O 1
ATOM 2452 N N . HIS B 1 126 ? 6.504 -25.625 0.118 1 97 126 HIS B N 1
ATOM 2453 C CA . HIS B 1 126 ? 6.977 -26.078 1.422 1 97 126 HIS B CA 1
ATOM 2454 C C . HIS B 1 126 ? 6.16 -27.266 1.926 1 97 126 HIS B C 1
ATOM 2456 O O . HIS B 1 126 ? 6.691 -28.156 2.594 1 97 126 HIS B O 1
ATOM 2462 N N . ASN B 1 127 ? 4.926 -27.281 1.597 1 94.81 127 ASN B N 1
ATOM 2463 C CA . ASN B 1 127 ? 4.07 -28.344 2.107 1 94.81 127 ASN B CA 1
ATOM 2464 C C . ASN B 1 127 ? 4.152 -29.594 1.237 1 94.81 127 ASN B C 1
ATOM 2466 O O . ASN B 1 127 ? 3.373 -30.531 1.416 1 94.81 127 ASN B O 1
ATOM 2470 N N . GLY B 1 128 ? 4.922 -29.562 0.191 1 94.31 128 GLY B N 1
ATOM 2471 C CA . GLY B 1 128 ? 5.176 -30.734 -0.624 1 94.31 128 GLY B CA 1
ATOM 2472 C C . GLY B 1 128 ? 4.402 -30.734 -1.927 1 94.31 128 GLY B C 1
ATOM 2473 O O . GLY B 1 128 ? 4.727 -31.484 -2.848 1 94.31 128 GLY B O 1
ATOM 2474 N N . VAL B 1 129 ? 3.402 -29.859 -2.004 1 95.06 129 VAL B N 1
ATOM 2475 C CA . VAL B 1 129 ? 2.621 -29.75 -3.23 1 95.06 129 VAL B CA 1
ATOM 2476 C C . VAL B 1 129 ? 3.518 -29.281 -4.375 1 95.06 129 VAL B C 1
ATOM 2478 O O . VAL B 1 129 ? 4.391 -28.438 -4.18 1 95.06 129 VAL B O 1
ATOM 2481 N N . GLN B 1 130 ? 3.244 -29.875 -5.52 1 96.81 130 GLN B N 1
ATOM 2482 C CA . GLN B 1 130 ? 4.023 -29.531 -6.703 1 96.81 130 GLN B CA 1
ATOM 2483 C C . GLN B 1 130 ? 3.123 -29 -7.816 1 96.81 130 GLN B C 1
ATOM 2485 O O . GLN B 1 130 ? 2.025 -29.516 -8.031 1 96.81 130 GLN B O 1
ATOM 2490 N N . LEU B 1 131 ? 3.645 -27.984 -8.523 1 96.75 131 LEU B N 1
A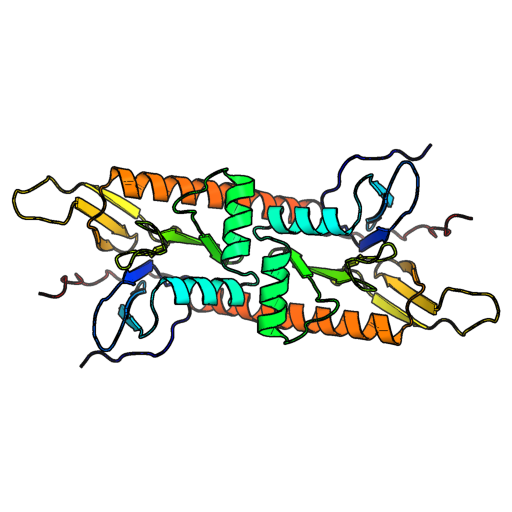TOM 2491 C CA . LEU B 1 131 ? 2.922 -27.406 -9.656 1 96.75 131 LEU B CA 1
ATOM 2492 C C . LEU B 1 131 ? 3.752 -27.5 -10.93 1 96.75 131 LEU B C 1
ATOM 2494 O O . LEU B 1 131 ? 4.875 -26.984 -10.984 1 96.75 131 LEU B O 1
ATOM 2498 N N . GLN B 1 132 ? 3.154 -28.141 -11.938 1 95.44 132 GLN B N 1
ATOM 2499 C CA . GLN B 1 132 ? 3.801 -28.188 -13.25 1 95.44 132 GLN B CA 1
ATOM 2500 C C . GLN B 1 132 ? 3.598 -26.875 -14.008 1 95.44 132 GLN B C 1
ATOM 2502 O O . GLN B 1 132 ? 2.482 -26.359 -14.078 1 95.44 132 GLN B O 1
ATOM 2507 N N . MET B 1 133 ? 4.652 -26.438 -14.586 1 95.5 133 MET B N 1
ATOM 2508 C CA . MET B 1 133 ? 4.602 -25.125 -15.242 1 95.5 133 MET B CA 1
ATOM 2509 C C . MET B 1 133 ? 5.082 -25.234 -16.688 1 95.5 133 MET B C 1
ATOM 2511 O O . MET B 1 133 ? 5.969 -26.031 -17 1 95.5 133 MET B O 1
ATOM 2515 N N . LYS B 1 134 ? 4.5 -24.359 -17.516 1 93 134 LYS B N 1
ATOM 2516 C CA . LYS B 1 134 ? 4.93 -24.281 -18.906 1 93 134 LYS B CA 1
ATOM 2517 C C . LYS B 1 134 ? 6.172 -23.406 -19.047 1 93 134 LYS B C 1
ATOM 2519 O O . LYS B 1 134 ? 6.941 -23.562 -20 1 93 134 LYS B O 1
ATOM 2524 N N . GLU B 1 135 ? 6.395 -22.453 -18.141 1 94.44 135 GLU B N 1
ATOM 2525 C CA . GLU B 1 135 ? 7.574 -21.594 -18.141 1 94.44 135 GLU B CA 1
ATOM 2526 C C . GLU B 1 135 ? 8.82 -22.359 -17.703 1 94.44 135 GLU B C 1
ATOM 2528 O O . GLU B 1 135 ? 8.727 -23.266 -16.875 1 94.44 135 GLU B O 1
ATOM 2533 N N . SER B 1 136 ? 9.953 -21.953 -18.172 1 94.56 136 SER B N 1
ATOM 2534 C CA . SER B 1 136 ? 11.211 -22.609 -17.828 1 94.56 136 SER B CA 1
ATOM 2535 C C . SER B 1 136 ? 11.625 -22.281 -16.391 1 94.56 136 SER B C 1
ATOM 2537 O O . SER B 1 136 ? 11.188 -21.266 -15.836 1 94.56 136 SER B O 1
ATOM 2539 N N . LYS B 1 137 ? 12.508 -23.125 -15.867 1 96.69 137 LYS B N 1
ATOM 2540 C CA . LYS B 1 137 ? 13.086 -22.844 -14.555 1 96.69 137 LYS B CA 1
ATOM 2541 C C . LYS B 1 137 ? 13.773 -21.484 -14.523 1 96.69 137 LYS B C 1
ATOM 2543 O O . LYS B 1 137 ? 13.641 -20.734 -13.555 1 96.69 137 LYS B O 1
ATOM 2548 N N . ARG B 1 138 ? 14.445 -21.188 -15.609 1 96.5 138 ARG B N 1
ATOM 2549 C CA . ARG B 1 138 ? 15.18 -19.938 -15.695 1 96.5 138 ARG B CA 1
ATOM 2550 C C . ARG B 1 138 ? 14.242 -18.75 -15.547 1 96.5 138 ARG B C 1
ATOM 2552 O O . ARG B 1 138 ? 14.539 -17.812 -14.797 1 96.5 138 ARG B O 1
ATOM 2559 N N . VAL B 1 139 ? 13.172 -18.781 -16.203 1 95.5 139 VAL B N 1
ATOM 2560 C CA . VAL B 1 139 ? 12.195 -17.688 -16.188 1 95.5 139 VAL B CA 1
ATOM 2561 C C . VAL B 1 139 ? 11.586 -17.578 -14.781 1 95.5 139 VAL B C 1
ATOM 2563 O O . VAL B 1 139 ? 11.523 -16.484 -14.219 1 95.5 139 VAL B O 1
ATOM 2566 N N . LEU B 1 140 ? 11.211 -18.672 -14.164 1 97.75 140 LEU B N 1
ATOM 2567 C CA . LEU B 1 140 ? 10.547 -18.672 -12.867 1 97.75 140 LEU B CA 1
ATOM 2568 C C . LEU B 1 140 ? 11.516 -18.281 -11.758 1 97.75 140 LEU B C 1
ATOM 2570 O O . LEU B 1 140 ? 11.141 -17.594 -10.812 1 97.75 140 LEU B O 1
ATOM 2574 N N . GLU B 1 141 ? 12.703 -18.703 -11.875 1 97.44 141 GLU B N 1
ATOM 2575 C CA . GLU B 1 141 ? 13.711 -18.344 -10.891 1 97.44 141 GLU B CA 1
ATOM 2576 C C . GLU B 1 141 ? 14 -16.844 -10.93 1 97.44 141 GLU B C 1
ATOM 2578 O O . GLU B 1 141 ? 14.195 -16.219 -9.891 1 97.44 141 GLU B O 1
ATOM 2583 N N . LYS B 1 142 ? 14.07 -16.375 -12.133 1 97.25 142 LYS B N 1
ATOM 2584 C CA . LYS B 1 142 ? 14.258 -14.93 -12.266 1 97.25 142 LYS B CA 1
ATOM 2585 C C . LYS B 1 142 ? 13.117 -14.156 -11.594 1 97.25 142 LYS B C 1
ATOM 2587 O O . LYS B 1 142 ? 13.359 -13.195 -10.867 1 97.25 142 LYS B O 1
ATOM 2592 N N . GLN B 1 143 ? 11.898 -14.562 -11.797 1 97.69 143 GLN B N 1
ATOM 2593 C CA . GLN B 1 143 ? 10.75 -13.93 -11.164 1 97.69 143 GLN B CA 1
ATOM 2594 C C . GLN B 1 143 ? 10.789 -14.102 -9.648 1 97.69 143 GLN B C 1
ATOM 2596 O O . GLN B 1 143 ? 10.477 -13.172 -8.906 1 97.69 143 GLN B O 1
ATOM 2601 N N . PHE B 1 144 ? 11.219 -15.297 -9.234 1 98.25 144 PHE B N 1
ATOM 2602 C CA . PHE B 1 144 ? 11.375 -15.57 -7.809 1 98.25 144 PHE B CA 1
ATOM 2603 C C . PHE B 1 144 ? 12.383 -14.617 -7.176 1 98.25 144 PHE B C 1
ATOM 2605 O O . PHE B 1 144 ? 12.094 -13.992 -6.156 1 98.25 144 PHE B O 1
ATOM 2612 N N . GLN B 1 145 ? 13.461 -14.461 -7.777 1 97.56 145 GLN B N 1
ATOM 2613 C CA . GLN B 1 145 ? 14.516 -13.602 -7.258 1 97.56 145 GLN B CA 1
ATOM 2614 C C . GLN B 1 145 ? 14.078 -12.141 -7.227 1 97.56 145 GLN B C 1
ATOM 2616 O O . GLN B 1 145 ? 14.344 -11.43 -6.258 1 97.56 145 GLN B O 1
ATOM 2621 N N . ARG B 1 146 ? 13.438 -11.695 -8.273 1 97.88 146 ARG B N 1
ATOM 2622 C CA . ARG B 1 146 ? 12.93 -10.328 -8.32 1 97.88 146 ARG B CA 1
ATOM 2623 C C . ARG B 1 146 ? 11.93 -10.078 -7.188 1 97.88 146 ARG B C 1
ATOM 2625 O O . ARG B 1 146 ? 11.906 -8.992 -6.605 1 97.88 146 ARG B O 1
ATOM 2632 N N . THR B 1 147 ? 11.164 -11.078 -6.941 1 98.31 147 THR B N 1
ATOM 2633 C CA . THR B 1 147 ? 10.172 -10.945 -5.887 1 98.31 147 THR B CA 1
ATOM 2634 C C . THR B 1 147 ? 10.836 -10.898 -4.516 1 98.31 147 THR B C 1
ATOM 2636 O O . THR B 1 147 ? 10.445 -10.109 -3.652 1 98.31 147 THR B O 1
ATOM 2639 N N . VAL B 1 148 ? 11.867 -11.75 -4.332 1 97 148 VAL B N 1
ATOM 2640 C CA . VAL B 1 148 ? 12.641 -11.734 -3.096 1 97 148 VAL B CA 1
ATOM 2641 C C . VAL B 1 148 ? 13.273 -10.352 -2.902 1 97 148 VAL B C 1
ATOM 2643 O O . VAL B 1 148 ? 13.211 -9.781 -1.811 1 97 148 VAL B O 1
ATOM 2646 N N . PHE B 1 149 ? 13.82 -9.891 -3.918 1 96.94 149 PHE B N 1
ATOM 2647 C CA . PHE B 1 149 ? 14.469 -8.594 -3.863 1 96.94 149 PHE B CA 1
ATOM 2648 C C . PHE B 1 149 ? 13.469 -7.5 -3.486 1 96.94 149 PHE B C 1
ATOM 2650 O O . PHE B 1 149 ? 13.75 -6.672 -2.619 1 96.94 149 PHE B O 1
ATOM 2657 N N . ALA B 1 150 ? 12.289 -7.48 -4.129 1 97.06 150 ALA B N 1
ATOM 2658 C CA . ALA B 1 150 ? 11.234 -6.527 -3.791 1 97.06 150 ALA B CA 1
ATOM 2659 C C . ALA B 1 150 ? 10.828 -6.656 -2.324 1 97.06 150 ALA B C 1
ATOM 2661 O O . ALA B 1 150 ? 10.641 -5.648 -1.637 1 97.06 150 ALA B O 1
ATOM 2662 N N . ASN B 1 151 ? 10.672 -7.883 -1.93 1 96.38 151 ASN B N 1
ATOM 2663 C CA . ASN B 1 151 ? 10.297 -8.156 -0.545 1 96.38 151 ASN B CA 1
ATOM 2664 C C . ASN B 1 151 ? 11.32 -7.574 0.434 1 96.38 151 ASN B C 1
ATOM 2666 O O . ASN B 1 151 ? 10.945 -6.883 1.384 1 96.38 151 ASN B O 1
ATOM 2670 N N . ILE B 1 152 ? 12.57 -7.785 0.205 1 94.44 152 ILE B N 1
ATOM 2671 C CA . ILE B 1 152 ? 13.625 -7.305 1.087 1 94.44 152 ILE B CA 1
ATOM 2672 C C . ILE B 1 152 ? 13.625 -5.777 1.11 1 94.44 152 ILE B C 1
ATOM 2674 O O . ILE B 1 152 ? 13.688 -5.168 2.18 1 94.44 152 ILE B O 1
ATOM 2678 N N . LYS B 1 153 ? 13.523 -5.133 -0.017 1 94.06 153 LYS B N 1
ATOM 2679 C CA . LYS B 1 153 ? 13.555 -3.676 -0.132 1 94.06 153 LYS B CA 1
ATOM 2680 C C . LYS B 1 153 ? 12.391 -3.039 0.615 1 94.06 153 LYS B C 1
ATOM 2682 O O . LYS B 1 153 ? 12.57 -2.055 1.335 1 94.06 153 LYS B O 1
ATOM 2687 N N . LEU B 1 154 ? 11.258 -3.582 0.477 1 93.25 154 LEU B N 1
ATOM 2688 C CA . LEU B 1 154 ? 10.062 -2.998 1.082 1 93.25 154 LEU B CA 1
ATOM 2689 C C . LEU B 1 154 ? 10.016 -3.285 2.58 1 93.25 154 LEU B C 1
ATOM 2691 O O . LEU B 1 154 ? 9.633 -2.418 3.369 1 93.25 154 LEU B O 1
ATOM 2695 N N . SER B 1 155 ? 10.422 -4.473 2.943 1 88.5 155 SER B N 1
ATOM 2696 C CA . SER B 1 155 ? 10.398 -4.84 4.355 1 88.5 155 SER B CA 1
ATOM 2697 C C . SER B 1 155 ? 11.422 -4.031 5.152 1 88.5 155 SER B C 1
ATOM 2699 O O . SER B 1 155 ? 11.164 -3.664 6.301 1 88.5 155 SER B O 1
ATOM 2701 N N . SER B 1 156 ? 12.531 -3.76 4.613 1 83.75 156 SER B N 1
ATOM 2702 C CA . SER B 1 156 ? 13.562 -2.971 5.281 1 83.75 156 SER B CA 1
ATOM 2703 C C . SER B 1 156 ? 13.094 -1.542 5.531 1 83.75 156 SER B C 1
ATOM 2705 O O . SER B 1 156 ? 13.367 -0.967 6.586 1 83.75 156 SER B O 1
ATOM 2707 N N . HIS B 1 157 ? 12.375 -1.056 4.672 1 80.06 157 HIS B N 1
ATOM 2708 C CA . HIS B 1 157 ? 11.883 0.309 4.805 1 80.06 157 HIS B CA 1
ATOM 2709 C C . HIS B 1 157 ? 10.812 0.405 5.891 1 80.06 157 HIS B C 1
ATOM 2711 O O . HIS B 1 157 ? 10.781 1.373 6.652 1 80.06 157 HIS B O 1
ATOM 2717 N N . MET B 1 158 ? 10.023 -0.547 5.906 1 76.69 158 MET B N 1
ATOM 2718 C CA . MET B 1 158 ? 8.945 -0.547 6.887 1 76.69 158 MET B CA 1
ATOM 2719 C C . MET B 1 158 ? 9.492 -0.663 8.305 1 76.69 158 MET B C 1
ATOM 2721 O O . MET B 1 158 ? 8.984 -0.03 9.227 1 76.69 158 MET B O 1
ATOM 2725 N N . LYS B 1 159 ? 10.531 -1.339 8.453 1 74.75 159 LYS B N 1
ATOM 2726 C CA . LYS B 1 159 ? 11.156 -1.498 9.758 1 74.75 159 LYS B CA 1
ATOM 2727 C C . LYS B 1 159 ? 11.867 -0.218 10.188 1 74.75 159 LYS B C 1
ATOM 2729 O O . LYS B 1 159 ? 11.836 0.152 11.359 1 74.75 159 LYS B O 1
ATOM 2734 N N . ALA B 1 160 ? 12.461 0.493 9.289 1 68.62 160 ALA B N 1
ATOM 2735 C CA . ALA B 1 160 ? 13.164 1.738 9.586 1 68.62 160 ALA B CA 1
ATOM 2736 C C . ALA B 1 160 ? 12.195 2.812 10.07 1 68.62 160 ALA B C 1
ATOM 2738 O O . ALA B 1 160 ? 12.547 3.633 10.922 1 68.62 160 ALA B O 1
ATOM 2739 N N . ALA B 1 161 ? 11.031 2.775 9.641 1 68.12 161 ALA B N 1
ATOM 2740 C CA . ALA B 1 161 ? 10.023 3.766 10.023 1 68.12 161 ALA B CA 1
ATOM 2741 C C . ALA B 1 161 ? 9.555 3.543 11.453 1 68.12 161 ALA B C 1
ATOM 2743 O O . ALA B 1 161 ? 9.094 4.477 12.117 1 68.12 161 ALA B O 1
ATOM 2744 N N . GLN B 1 162 ? 9.68 2.334 12.023 1 64.12 162 GLN B N 1
ATOM 2745 C CA . GLN B 1 162 ? 9.289 1.976 13.383 1 64.12 162 GLN B CA 1
ATOM 2746 C C . GLN B 1 162 ? 10.328 2.449 14.391 1 64.12 162 GLN B C 1
ATOM 2748 O O . GLN B 1 162 ? 9.977 2.863 15.5 1 64.12 162 GLN B O 1
ATOM 2753 N N . ASP B 1 163 ? 11.578 2.24 14.195 1 58.19 163 ASP B N 1
ATOM 2754 C CA . ASP B 1 163 ? 12.688 2.426 15.133 1 58.19 163 ASP B CA 1
ATOM 2755 C C . ASP B 1 163 ? 12.906 3.906 15.43 1 58.19 163 ASP B C 1
ATOM 2757 O O . ASP B 1 163 ? 13.391 4.262 16.516 1 58.19 163 ASP B O 1
ATOM 2761 N N . ILE B 1 164 ? 12.625 4.789 14.578 1 51.12 164 ILE B N 1
ATOM 2762 C CA . ILE B 1 164 ? 12.906 6.191 14.867 1 51.12 164 ILE B CA 1
ATOM 2763 C C . ILE B 1 164 ? 11.898 6.727 15.883 1 51.12 164 ILE B C 1
ATOM 2765 O O . ILE B 1 164 ? 12.117 7.77 16.5 1 51.12 164 ILE B O 1
ATOM 2769 N N . ALA B 1 165 ? 10.773 6.086 16.297 1 47.41 165 ALA B N 1
ATOM 2770 C CA . ALA B 1 165 ? 9.891 6.625 17.328 1 47.41 165 ALA B CA 1
ATOM 2771 C C . ALA B 1 165 ? 10.492 6.461 18.719 1 47.41 165 ALA B C 1
ATOM 2773 O O . ALA B 1 165 ? 10.711 5.336 19.172 1 47.41 165 ALA B O 1
ATOM 2774 N N . PRO B 1 166 ? 11.25 7.406 19.266 1 42.41 166 PRO B N 1
ATOM 2775 C CA . PRO B 1 166 ? 11.711 7.227 20.641 1 42.41 166 PRO B CA 1
ATOM 2776 C C . PRO B 1 166 ? 10.594 6.781 21.578 1 42.41 166 PRO B C 1
ATOM 2778 O O . PRO B 1 166 ? 9.414 7.047 21.328 1 42.41 166 PRO B O 1
ATOM 2781 N N . ASP B 1 167 ? 10.836 5.707 22.422 1 41.03 167 ASP B N 1
ATOM 2782 C CA . ASP B 1 167 ? 9.977 5.43 23.562 1 41.03 167 ASP B CA 1
ATOM 2783 C C . ASP B 1 167 ? 9.547 6.727 24.25 1 41.03 167 ASP B C 1
ATOM 2785 O O . ASP B 1 167 ? 10.391 7.562 24.594 1 41.03 167 ASP B O 1
ATOM 2789 N N . HIS B 1 168 ? 8.43 7.305 24 1 37.59 168 HIS B N 1
ATOM 2790 C CA . HIS B 1 168 ? 7.828 8.484 24.625 1 37.59 168 HIS B CA 1
ATOM 2791 C C . HIS B 1 168 ? 8.062 8.5 26.125 1 37.59 168 HIS B C 1
ATOM 2793 O O . HIS B 1 168 ? 7.254 7.961 26.891 1 37.59 168 HIS B O 1
ATOM 2799 N N . SER B 1 169 ? 9.273 8.32 26.672 1 35.22 169 SER B N 1
ATOM 2800 C CA . SER B 1 169 ? 9.305 8.977 27.969 1 35.22 169 SER B CA 1
ATOM 2801 C C . SER B 1 169 ? 9.062 10.477 27.844 1 35.22 169 SER B C 1
ATOM 2803 O O . SER B 1 169 ? 9.812 11.18 27.156 1 35.22 169 SER B O 1
ATOM 2805 N N . PHE B 1 170 ? 7.773 10.969 27.781 1 35.84 170 PHE B N 1
ATOM 2806 C CA . PHE B 1 170 ? 7.195 12.312 27.766 1 35.84 170 PHE B CA 1
ATOM 2807 C C . PHE B 1 170 ? 8.016 13.258 28.641 1 35.84 170 PHE B C 1
ATOM 2809 O O . PHE B 1 170 ? 7.949 13.188 29.859 1 35.84 170 PHE B O 1
ATOM 2816 N N . ASP B 1 171 ? 9.242 13.648 28.281 1 36.31 171 ASP B N 1
ATOM 2817 C CA . ASP B 1 171 ? 9.688 14.828 29.016 1 36.31 171 ASP B CA 1
ATOM 2818 C C . ASP B 1 171 ? 8.828 16.047 28.672 1 36.31 171 ASP B C 1
ATOM 2820 O O . ASP B 1 171 ? 8.281 16.141 27.578 1 36.31 171 ASP B O 1
ATOM 2824 N N . SER B 1 172 ? 8.406 17 29.562 1 36.03 172 SER B N 1
ATOM 2825 C CA . SER B 1 172 ? 7.562 18.188 29.641 1 36.03 172 SER B CA 1
ATOM 2826 C C . SER B 1 172 ? 7.898 19.172 28.531 1 36.03 172 SER B C 1
ATOM 2828 O O . SER B 1 172 ? 9.047 19.609 28.406 1 36.03 172 SER B O 1
ATOM 2830 N N . PRO B 1 173 ? 7.234 19.172 27.328 1 36.12 173 PRO B N 1
ATOM 2831 C CA . PRO B 1 173 ? 7.605 19.984 26.156 1 36.12 173 PRO B CA 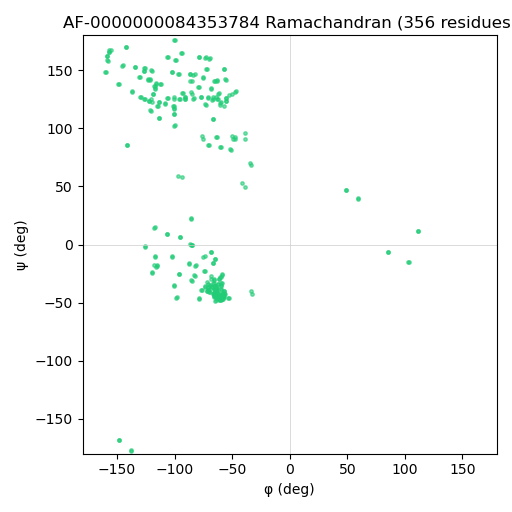1
ATOM 2832 C C . PRO B 1 173 ? 7.641 21.469 26.453 1 36.12 173 PRO B C 1
ATOM 2834 O O . PRO B 1 173 ? 6.801 21.984 27.203 1 36.12 173 PRO B O 1
ATOM 2837 N N . ASP B 1 174 ? 8.773 22.141 26.297 1 34.34 174 ASP B N 1
ATOM 2838 C CA . ASP B 1 174 ? 8.906 23.594 26.344 1 34.34 174 ASP B CA 1
ATOM 2839 C C . ASP B 1 174 ? 7.965 24.25 25.344 1 34.34 174 ASP B C 1
ATOM 2841 O O . ASP B 1 174 ? 7.602 23.656 24.328 1 34.34 174 ASP B O 1
ATOM 2845 N N . GLU B 1 175 ? 7.223 25.438 25.5 1 36.09 175 GLU B N 1
ATOM 2846 C CA . GLU B 1 175 ? 6.262 26.359 24.906 1 36.09 175 GLU B CA 1
ATOM 2847 C C . GLU B 1 175 ? 6.695 26.766 23.5 1 36.09 175 GLU B C 1
ATOM 2849 O O . GLU B 1 175 ? 7.75 27.375 23.328 1 36.09 175 GLU B O 1
ATOM 2854 N N . LEU B 1 176 ? 6.527 26.109 22.406 1 38.38 176 LEU B N 1
ATOM 2855 C CA . LEU B 1 176 ? 6.918 26.516 21.062 1 38.38 176 LEU B CA 1
ATOM 2856 C C . LEU B 1 176 ? 6.148 27.766 20.625 1 38.38 176 LEU B C 1
ATOM 2858 O O . LEU B 1 176 ? 4.914 27.766 20.609 1 38.38 176 LEU B O 1
ATOM 2862 N N . THR B 1 177 ? 6.586 29.031 20.797 1 35.5 177 THR B N 1
ATOM 2863 C CA . THR B 1 177 ? 6.062 30.328 20.375 1 35.5 177 THR B CA 1
ATOM 2864 C C . THR B 1 177 ? 5.973 30.406 18.844 1 35.5 177 THR B C 1
ATOM 2866 O O . THR B 1 177 ? 6.922 30.062 18.141 1 35.5 177 THR B O 1
ATOM 2869 N N . PRO B 1 178 ? 4.82 30.609 18.266 1 36.31 178 PRO B N 1
ATOM 2870 C CA . PRO B 1 178 ? 4.613 30.812 16.844 1 36.31 178 PRO B CA 1
ATOM 2871 C C . PRO B 1 178 ? 5.539 31.875 16.25 1 36.31 178 PRO B C 1
ATOM 2873 O O . PRO B 1 178 ? 5.973 32.781 16.969 1 36.31 178 PRO B O 1
ATOM 2876 N N . PRO B 1 179 ? 6.273 31.609 15.125 1 32.62 179 PRO B N 1
ATOM 2877 C CA . PRO B 1 179 ? 7.152 32.688 14.656 1 32.62 179 PRO B CA 1
ATOM 2878 C C . PRO B 1 179 ? 6.406 34 14.406 1 32.62 179 PRO B C 1
ATOM 2880 O O . PRO B 1 179 ? 5.219 33.969 14.062 1 32.62 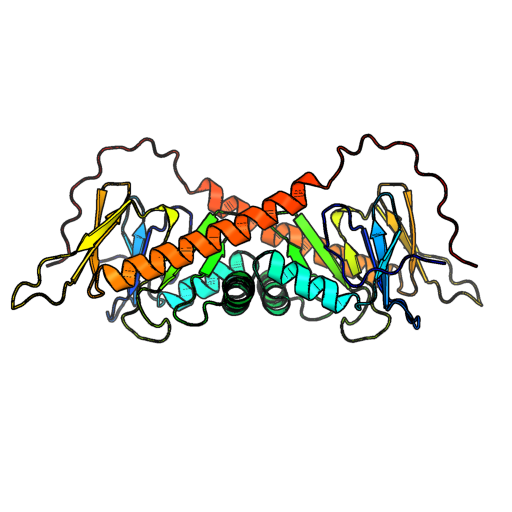179 PRO B O 1
ATOM 2883 N N . SER B 1 180 ? 6.816 35.25 15.031 1 31.08 180 SER B N 1
ATOM 2884 C CA . SER B 1 180 ? 6.418 36.625 14.789 1 31.08 180 SER B CA 1
ATOM 2885 C C . SER B 1 180 ? 6.527 36.969 13.312 1 31.08 180 SER B C 1
ATOM 2887 O O . SER B 1 180 ? 7.445 36.531 12.625 1 31.08 180 SER B O 1
#